Protein AF-A0A015LCV6-F1 (afdb_monomer)

Mean predicted aligned error: 9.58 Å

Secondary structure (DSSP, 8-state):
--SSGGG-----HHHHB-TTSSBBPPHHHHHHTT-S-SSSSPPHHHHHHHHHHBPTT-TT-BBPGGGPPPGGG--PPPPPP-TT---SSSPPEEEEEETTTTEEEEEEEEEEE-TTT-EEEEEEEEESSS-TT--EEEE-S--TTPEEGGGS-HHHHTT-SS--EEEEEEGGGEEEPP--TT----TT-SEEE-SS-HHHHHHHHHHHHHS--

Sequence (213 aa):
MKNIQKNFGTRFLAQLVTPYGSRLFSWKDLHFLKQVSNKGSVPAWFNYLFNLVVLSNSSSFFVSPQFRIPNSHTVASISFIDTSQNYLFNPQWTISFNRNTNSFLVGHVVITYPAPRNEALISHWIASSVDDLLSDFTACQGCASAISRSSTSKTLIKRCPSEKCFSYVPLSNLICYPTKPRTYIHADTCSVLLSVSLGYAKSLLLFHFFAPV

pLDDT: mean 76.24, std 13.78, range [31.92, 91.5]

Organism: Rhizophagus irregularis (strain DAOM 197198w) (NCBI:txid1432141)

Nearest PDB structures (foldseek):
  4kul-assembly1_A  TM=6.924E-01  e=1.741E+00  Saccharomyces cerevisiae S288C
  4kbx-assembly1_A-2  TM=4.510E-01  e=2.220E+00  Escherichia coli K-12
  6o38-assembly3_K  TM=2.920E-01  e=7.940E+00  Acinetobacter nosocomialis M2

Structure (mmCIF, N/CA/C/O backbone):
data_AF-A0A015LCV6-F1
#
_entry.id   AF-A0A015LCV6-F1
#
loop_
_atom_site.group_PDB
_atom_site.id
_atom_site.type_symbol
_atom_site.label_atom_id
_atom_site.label_alt_id
_atom_site.label_comp_id
_atom_site.label_asym_id
_atom_site.label_entity_id
_atom_site.label_seq_id
_atom_site.pdbx_PDB_ins_code
_atom_site.Cartn_x
_atom_site.Cartn_y
_atom_site.Cartn_z
_atom_site.occupancy
_atom_site.B_iso_or_equiv
_atom_site.auth_seq_id
_atom_site.auth_comp_id
_atom_site.auth_asym_id
_atom_site.auth_atom_id
_atom_site.pdbx_PDB_model_num
ATOM 1 N N . MET A 1 1 ? -18.970 4.599 36.806 1.00 35.44 1 MET A N 1
ATOM 2 C CA . MET A 1 1 ? -18.820 4.634 35.330 1.00 35.44 1 MET A CA 1
ATOM 3 C C . MET A 1 1 ? -19.857 5.564 34.677 1.00 35.44 1 MET A C 1
ATOM 5 O O . MET A 1 1 ? -20.741 5.079 33.989 1.00 35.44 1 MET A O 1
ATOM 9 N N . LYS A 1 2 ? -19.810 6.893 34.892 1.00 33.03 2 LYS A N 1
ATOM 10 C CA . LYS A 1 2 ? -20.853 7.809 34.361 1.00 33.03 2 LYS A CA 1
ATOM 11 C C . LYS A 1 2 ? -20.376 9.053 33.596 1.00 33.03 2 LYS A C 1
ATOM 13 O O . LYS A 1 2 ? -21.222 9.797 33.129 1.00 33.03 2 LYS A O 1
ATOM 18 N N . ASN A 1 3 ? -19.074 9.246 33.366 1.00 31.92 3 ASN A N 1
ATOM 19 C CA . ASN A 1 3 ? -18.579 10.462 32.690 1.00 31.92 3 ASN A CA 1
ATOM 20 C C . ASN A 1 3 ? -17.749 10.230 31.417 1.00 31.92 3 ASN A C 1
ATOM 22 O O . ASN A 1 3 ? -17.163 11.170 30.897 1.00 31.92 3 ASN A O 1
ATOM 26 N N . ILE A 1 4 ? -17.724 9.013 30.868 1.00 40.53 4 ILE A N 1
ATOM 27 C CA . ILE A 1 4 ? -16.935 8.727 29.656 1.00 40.53 4 ILE A CA 1
ATOM 28 C C . ILE A 1 4 ? -17.719 9.068 28.373 1.00 40.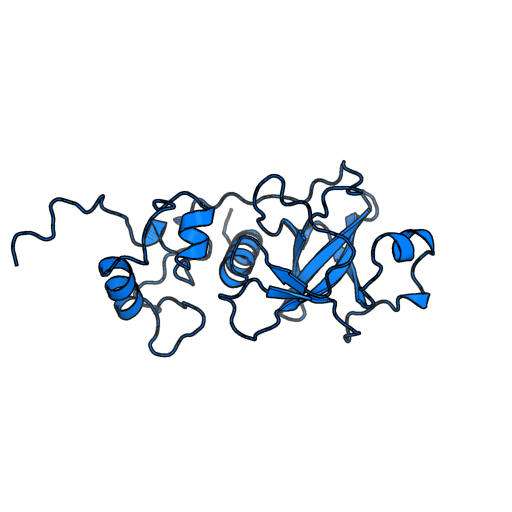53 4 ILE A C 1
ATOM 30 O O . ILE A 1 4 ? -17.111 9.317 27.348 1.00 40.53 4 ILE A O 1
ATOM 34 N N . GLN A 1 5 ? -19.052 9.180 28.407 1.00 38.09 5 GLN A N 1
ATOM 35 C CA . GLN A 1 5 ? -19.874 9.303 27.190 1.00 38.09 5 GLN A CA 1
ATOM 36 C C . GLN A 1 5 ? -19.960 10.701 26.553 1.00 38.09 5 GLN A C 1
ATOM 38 O O . GLN A 1 5 ? -20.350 10.795 25.396 1.00 38.09 5 GLN A O 1
ATOM 43 N N . LYS A 1 6 ? -19.601 11.794 27.240 1.00 35.53 6 LYS A N 1
ATOM 44 C CA . LYS A 1 6 ? -19.908 13.149 26.729 1.00 35.53 6 LYS A CA 1
ATOM 45 C C . LYS A 1 6 ? -18.968 13.691 25.640 1.00 35.53 6 LYS A C 1
ATOM 47 O O . LYS A 1 6 ? -19.314 14.693 25.032 1.00 35.53 6 LYS A O 1
ATOM 52 N N . ASN A 1 7 ? -17.845 13.026 25.343 1.00 40.78 7 ASN A N 1
ATOM 53 C CA . ASN A 1 7 ? -16.861 13.505 24.353 1.00 40.78 7 ASN A CA 1
ATOM 54 C C . ASN A 1 7 ? -16.559 12.525 23.206 1.00 40.78 7 ASN A C 1
ATOM 56 O O . ASN A 1 7 ? -15.705 12.813 22.367 1.00 40.78 7 ASN A O 1
ATOM 60 N N . PHE A 1 8 ? -17.232 11.374 23.135 1.00 45.16 8 PHE A N 1
ATOM 61 C CA . PHE A 1 8 ? -17.049 10.465 22.004 1.00 45.16 8 PHE A CA 1
ATOM 62 C C . PHE A 1 8 ? -18.008 10.859 20.891 1.00 45.16 8 PHE A C 1
ATOM 64 O O . PHE A 1 8 ? -19.173 10.475 20.908 1.00 45.16 8 PHE A O 1
ATOM 71 N N . GLY A 1 9 ? -17.509 11.579 19.883 1.00 52.00 9 GLY A N 1
ATOM 72 C CA . GLY A 1 9 ? -18.094 11.441 18.552 1.00 52.00 9 GLY A CA 1
ATOM 73 C C . GLY A 1 9 ? -18.072 9.949 18.224 1.00 52.00 9 GLY A C 1
ATOM 74 O O . GLY A 1 9 ? -16.992 9.364 18.143 1.00 52.00 9 GLY A O 1
ATOM 75 N N . THR A 1 10 ? -19.239 9.309 18.172 1.00 55.06 10 THR A N 1
ATOM 76 C CA . THR A 1 10 ? -19.368 7.862 17.982 1.00 55.06 10 THR A CA 1
ATOM 77 C C . THR A 1 10 ? -18.755 7.488 16.644 1.00 55.06 10 THR A C 1
ATOM 79 O O . THR A 1 10 ? -19.341 7.747 15.595 1.00 55.06 10 THR A O 1
ATOM 82 N N . ARG A 1 11 ? -17.551 6.914 16.675 1.00 61.22 11 ARG A N 1
ATOM 83 C CA . ARG A 1 11 ? -16.926 6.323 15.495 1.00 61.22 11 ARG A CA 1
ATOM 84 C C . ARG A 1 11 ? -17.280 4.854 15.453 1.00 61.22 11 ARG A C 1
ATOM 86 O O . ARG A 1 11 ? -17.012 4.129 16.409 1.00 61.22 11 ARG A O 1
ATOM 93 N N . PHE A 1 12 ? -17.866 4.422 14.347 1.00 75.25 12 PHE A N 1
ATOM 94 C CA . PHE A 1 12 ? -18.072 3.002 14.104 1.00 75.25 12 PHE A CA 1
ATOM 95 C C . PHE A 1 12 ? -16.721 2.352 13.815 1.00 75.25 12 PHE A C 1
ATOM 97 O O . PHE A 1 12 ? -15.870 2.965 13.172 1.00 75.25 12 PHE A O 1
ATOM 104 N N . LEU A 1 13 ? -16.523 1.101 14.243 1.00 81.81 13 LEU A N 1
ATOM 105 C CA . LEU A 1 13 ? -15.289 0.363 13.948 1.00 81.81 13 LEU A CA 1
ATOM 106 C C . LEU A 1 13 ? -14.988 0.343 12.438 1.00 81.81 13 LEU A C 1
ATOM 108 O O . LEU A 1 13 ? -13.833 0.468 12.050 1.00 81.81 13 LEU A O 1
ATOM 112 N N . ALA A 1 14 ? -16.030 0.319 11.598 1.00 80.81 14 ALA A N 1
ATOM 113 C CA . ALA A 1 14 ? -15.950 0.448 10.138 1.00 80.81 14 ALA A CA 1
ATOM 114 C C . ALA A 1 14 ? -15.170 1.676 9.652 1.00 80.81 14 ALA A C 1
ATOM 116 O O . ALA A 1 14 ? -14.537 1.630 8.606 1.00 80.81 14 ALA A O 1
ATOM 117 N N . GLN A 1 15 ? -15.177 2.766 10.418 1.00 81.50 15 GLN A N 1
ATOM 118 C CA . GLN A 1 15 ? -14.453 3.992 10.085 1.00 81.50 15 GLN A CA 1
ATOM 119 C C . GLN A 1 15 ? -12.983 3.939 10.514 1.00 81.50 15 GLN A C 1
ATOM 121 O O . GLN A 1 15 ? -12.192 4.761 10.067 1.00 81.50 15 GLN A O 1
ATOM 126 N N . LEU A 1 16 ? -12.623 3.005 11.397 1.00 86.81 16 LEU A N 1
ATOM 127 C CA . LEU A 1 16 ? -11.290 2.873 11.987 1.00 86.81 16 LEU A CA 1
ATOM 128 C C . LEU A 1 16 ? -10.500 1.688 11.419 1.00 86.81 16 LEU A C 1
ATOM 130 O O . LEU A 1 16 ? -9.339 1.504 11.784 1.00 86.81 16 LEU A O 1
ATOM 134 N N . VAL A 1 17 ? -11.099 0.902 10.527 1.00 87.31 17 VAL A N 1
ATOM 135 C CA . VAL A 1 17 ? -10.435 -0.199 9.827 1.00 87.31 17 VAL A CA 1
ATOM 136 C C . VAL A 1 17 ? -10.081 0.184 8.397 1.00 87.31 17 VAL A C 1
ATOM 138 O O . VAL A 1 17 ? -10.747 0.985 7.746 1.00 87.31 17 VAL A O 1
ATOM 141 N N . THR A 1 18 ? -9.012 -0.429 7.907 1.00 87.38 18 THR A N 1
ATOM 142 C CA . THR A 1 18 ? -8.527 -0.283 6.537 1.00 87.38 18 THR A CA 1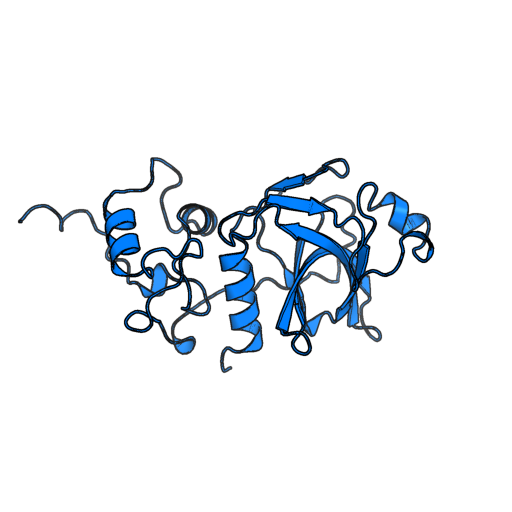
ATOM 143 C C . THR A 1 18 ? -9.562 -0.755 5.497 1.00 87.38 18 THR A C 1
ATOM 145 O O . THR A 1 18 ? -10.448 -1.536 5.842 1.00 87.38 18 THR A O 1
ATOM 148 N N . PRO A 1 19 ? -9.435 -0.347 4.217 1.00 84.62 19 PRO A N 1
ATOM 149 C CA . PRO A 1 19 ? -10.383 -0.654 3.137 1.00 84.62 19 PRO A CA 1
ATOM 150 C C . PRO A 1 19 ? -10.856 -2.113 3.047 1.00 84.62 19 PRO A C 1
ATOM 152 O O . PRO A 1 19 ? -12.049 -2.386 2.951 1.00 84.62 19 PRO A O 1
ATOM 155 N N . TYR A 1 20 ? -9.922 -3.059 3.145 1.00 84.00 20 TYR A N 1
ATOM 156 C CA . TYR A 1 20 ? -10.185 -4.500 3.101 1.00 84.00 20 TYR A CA 1
ATOM 157 C C . TYR A 1 20 ? -10.702 -5.088 4.434 1.00 84.00 20 TYR A C 1
ATOM 159 O O . TYR A 1 20 ? -10.788 -6.305 4.600 1.00 84.00 20 TYR A O 1
ATOM 167 N N . GLY A 1 21 ? -10.944 -4.250 5.447 1.00 83.62 21 GLY A N 1
ATOM 168 C CA . GLY A 1 21 ? -11.505 -4.641 6.745 1.00 83.62 21 GLY A CA 1
ATOM 169 C C . GLY A 1 21 ? -10.629 -5.566 7.601 1.00 83.62 21 GLY A C 1
ATOM 170 O O . GLY A 1 21 ? -11.059 -6.005 8.665 1.00 83.62 21 GLY A O 1
ATOM 171 N N . SER A 1 22 ? -9.408 -5.889 7.160 1.00 84.50 22 SER A N 1
ATOM 172 C CA . SER A 1 22 ? -8.521 -6.862 7.817 1.00 84.50 22 SER A CA 1
ATOM 173 C C . SER A 1 22 ? -7.628 -6.258 8.897 1.00 84.50 22 SER A C 1
ATOM 175 O O . SER A 1 22 ? -7.087 -6.989 9.726 1.00 84.50 22 SER A O 1
ATOM 177 N N . ARG A 1 23 ? -7.440 -4.938 8.881 1.00 88.19 23 ARG A N 1
ATOM 178 C CA . ARG A 1 23 ? -6.524 -4.226 9.779 1.00 88.19 23 ARG A CA 1
ATOM 179 C C . ARG A 1 23 ? -7.164 -2.980 10.347 1.00 88.19 23 ARG A C 1
ATOM 181 O O . ARG A 1 23 ? -7.903 -2.306 9.631 1.00 88.19 23 ARG A O 1
ATOM 188 N N . LEU A 1 24 ? -6.828 -2.659 11.590 1.00 89.56 24 LEU A N 1
ATOM 189 C CA . LEU A 1 24 ? -7.110 -1.358 12.181 1.00 89.56 24 LEU A CA 1
ATOM 190 C C . LEU A 1 24 ? -6.134 -0.334 11.589 1.00 89.56 24 LEU A C 1
ATOM 192 O O . LEU A 1 24 ? -4.967 -0.654 11.361 1.00 89.56 24 LEU A O 1
ATOM 196 N N . PHE A 1 25 ? -6.585 0.891 11.334 1.00 88.50 25 PHE A N 1
ATOM 197 C CA . PHE A 1 25 ? -5.672 1.963 10.952 1.00 88.50 25 PHE A CA 1
ATOM 198 C C . PHE A 1 25 ? -4.649 2.215 12.055 1.00 88.50 25 PHE A C 1
ATOM 200 O O . PHE A 1 25 ? -4.997 2.265 13.236 1.00 88.50 25 PHE A O 1
ATOM 207 N N . SER A 1 26 ? -3.394 2.453 11.671 1.00 88.44 26 SER A N 1
ATOM 208 C CA . SER A 1 26 ? -2.448 3.050 12.605 1.00 88.44 26 SER A CA 1
ATOM 209 C C . SER A 1 26 ? -2.888 4.479 12.937 1.00 88.44 26 SER A C 1
ATOM 211 O O . SER A 1 26 ? -3.568 5.146 12.149 1.00 88.44 26 SER A O 1
ATOM 213 N N . TRP A 1 27 ? -2.461 5.000 14.087 1.00 87.69 27 TRP A N 1
ATOM 214 C CA . TRP A 1 27 ? -2.748 6.393 14.438 1.00 87.69 27 TRP A CA 1
ATOM 215 C C . TRP A 1 27 ? -2.191 7.378 13.391 1.00 87.69 27 TRP A C 1
ATOM 217 O O . TRP A 1 27 ? -2.825 8.381 13.063 1.00 87.69 27 TRP A O 1
ATOM 227 N N . LYS A 1 28 ? -1.041 7.040 12.789 1.00 85.50 28 LYS A N 1
ATOM 228 C CA . LYS A 1 28 ? -0.436 7.781 11.675 1.00 85.50 28 LYS A CA 1
ATOM 229 C C . LYS A 1 28 ? -1.347 7.816 10.442 1.00 85.50 28 LYS A C 1
ATOM 231 O O . LYS A 1 28 ? -1.511 8.880 9.847 1.00 85.50 28 LYS A O 1
ATOM 236 N N . ASP A 1 29 ? -1.966 6.692 10.086 1.00 87.94 29 ASP A N 1
ATOM 237 C CA . ASP A 1 29 ? -2.887 6.622 8.945 1.00 87.94 29 ASP A CA 1
ATOM 238 C C . ASP A 1 29 ? -4.154 7.444 9.201 1.00 87.94 29 ASP A C 1
ATOM 240 O O . ASP A 1 29 ? -4.600 8.185 8.327 1.00 87.94 29 ASP A O 1
ATOM 244 N N . LEU A 1 30 ? -4.693 7.405 10.423 1.00 87.19 30 LEU A N 1
ATOM 245 C CA . LEU A 1 30 ? -5.850 8.222 10.801 1.00 87.19 30 LEU A CA 1
ATOM 246 C C . LEU A 1 30 ? -5.567 9.727 10.673 1.00 87.19 30 LEU A C 1
ATOM 248 O O . LEU A 1 30 ? -6.444 10.484 10.243 1.00 87.19 30 LEU A O 1
ATOM 252 N N . HIS A 1 31 ? -4.355 10.172 11.025 1.00 85.69 31 HIS A N 1
ATOM 253 C CA . HIS A 1 31 ? -3.919 11.553 10.800 1.00 85.69 31 HIS A CA 1
ATOM 254 C C . HIS A 1 31 ? -3.815 11.883 9.312 1.00 85.69 31 HIS A C 1
ATOM 256 O O . HIS A 1 31 ? -4.282 12.937 8.877 1.00 85.69 31 HIS A O 1
ATOM 262 N N . PHE A 1 32 ? -3.214 10.990 8.520 1.00 83.94 32 PHE A N 1
ATOM 263 C CA . PHE A 1 32 ? -3.093 11.174 7.075 1.00 83.94 32 PHE A CA 1
ATOM 264 C C . PHE A 1 32 ? -4.463 11.342 6.411 1.00 83.94 32 PHE A C 1
ATOM 266 O O . PHE A 1 32 ? -4.665 12.268 5.625 1.00 83.94 32 PHE A O 1
ATOM 273 N N . LEU A 1 33 ? -5.422 10.500 6.798 1.00 83.12 33 LEU A N 1
ATOM 274 C CA . LEU A 1 33 ? -6.799 10.530 6.312 1.00 83.12 33 LEU A CA 1
ATOM 275 C C . LEU A 1 33 ? -7.615 11.707 6.870 1.00 83.12 33 LEU A C 1
ATOM 277 O O . LEU A 1 33 ? -8.792 11.835 6.544 1.00 83.12 33 LEU A O 1
ATOM 281 N N . LYS A 1 34 ? -7.017 12.557 7.721 1.00 85.06 34 LYS A N 1
ATOM 282 C CA . LYS A 1 34 ? -7.682 13.660 8.435 1.00 85.06 34 LYS A CA 1
ATOM 283 C C . LYS A 1 34 ? -8.918 13.205 9.211 1.00 85.06 34 LYS A C 1
ATOM 285 O O . LYS A 1 34 ? -9.834 13.987 9.455 1.00 85.06 34 LYS A O 1
ATOM 290 N N . GLN A 1 35 ? -8.944 11.937 9.613 1.00 81.50 35 GLN A N 1
ATOM 291 C CA . GLN A 1 35 ? -10.033 11.409 10.410 1.00 81.50 35 GLN A CA 1
ATOM 292 C C . GLN A 1 35 ? -9.880 11.838 11.861 1.00 81.50 35 GLN A C 1
ATOM 294 O O . GLN A 1 35 ? -10.886 12.023 12.530 1.00 81.50 35 GLN A O 1
ATOM 299 N N . VAL A 1 36 ? -8.661 11.983 12.383 1.00 84.12 36 VAL A N 1
ATOM 300 C CA . VAL A 1 36 ? -8.394 12.431 13.763 1.00 84.12 36 VAL A CA 1
ATOM 301 C C . VAL A 1 36 ? -7.658 13.772 13.773 1.00 84.12 36 VAL A C 1
ATOM 303 O O . VAL A 1 36 ? -7.060 14.173 12.776 1.00 84.12 36 VAL A O 1
ATOM 306 N N . SER A 1 37 ? -7.709 14.479 14.908 1.00 81.25 37 SER A N 1
ATOM 307 C CA . SER A 1 37 ? -6.960 15.728 15.118 1.00 81.25 37 SER A CA 1
ATOM 308 C C . SER A 1 37 ? -5.470 15.506 14.885 1.00 81.25 37 SER A C 1
ATOM 310 O O . SER A 1 37 ? -4.947 14.516 15.366 1.00 81.25 37 SER A O 1
ATOM 312 N N . ASN A 1 38 ? -4.774 16.451 14.247 1.00 74.00 38 ASN A N 1
ATOM 313 C CA . ASN A 1 38 ? -3.314 16.423 14.054 1.00 74.00 38 ASN A CA 1
ATOM 314 C C . ASN A 1 38 ? -2.502 16.771 15.314 1.00 74.00 38 ASN A C 1
ATOM 316 O O . ASN A 1 38 ? -1.281 16.889 15.241 1.00 74.00 38 ASN A O 1
ATOM 320 N N . LYS A 1 39 ? -3.164 16.990 16.454 1.00 78.50 39 LYS A N 1
ATOM 321 C CA . LYS A 1 39 ? -2.538 17.411 17.710 1.00 78.50 39 LYS A CA 1
ATOM 322 C C . LYS A 1 39 ? -2.733 16.361 18.796 1.00 78.50 39 LYS A C 1
ATOM 324 O O . LYS A 1 39 ? -3.833 15.828 18.938 1.00 78.50 39 LYS A O 1
ATOM 329 N N . GLY A 1 40 ? -1.704 16.196 19.623 1.00 80.38 40 GLY A N 1
ATOM 330 C CA . GLY A 1 40 ? -1.734 15.353 20.816 1.00 80.38 40 GLY A CA 1
ATOM 331 C C . GLY A 1 40 ? -1.190 13.945 20.587 1.00 80.38 40 GLY A C 1
ATOM 332 O O . GLY A 1 40 ? -0.911 13.536 19.462 1.00 80.38 40 GLY A O 1
ATOM 333 N N . SER A 1 41 ? -1.009 13.226 21.691 1.00 84.56 41 SER A N 1
ATOM 334 C CA . SER A 1 41 ? -0.628 11.817 21.696 1.00 84.56 41 SER A CA 1
ATOM 335 C C . SER A 1 41 ? -1.807 10.915 21.321 1.00 84.56 41 SER A C 1
ATOM 337 O O . SER A 1 41 ? -2.961 11.347 21.265 1.00 84.56 41 SER A O 1
ATOM 339 N N . VAL A 1 42 ? -1.509 9.635 21.085 1.00 87.75 42 VAL A N 1
ATOM 340 C CA . VAL A 1 42 ? -2.531 8.604 20.890 1.00 87.75 42 VAL A CA 1
ATOM 341 C C . VAL A 1 42 ? -3.441 8.564 22.129 1.00 87.75 42 VAL A C 1
ATOM 343 O O . VAL A 1 42 ? -2.948 8.342 23.239 1.00 87.75 42 VAL A O 1
ATOM 346 N N . PRO A 1 43 ? -4.757 8.787 21.988 1.00 88.62 43 PRO A N 1
ATOM 347 C CA . PRO A 1 43 ? -5.661 8.859 23.122 1.00 88.62 43 PRO A CA 1
ATOM 348 C C . PRO A 1 43 ? -5.903 7.473 23.729 1.00 88.62 43 PRO A C 1
ATOM 350 O O . PRO A 1 43 ? -5.954 6.463 23.028 1.00 88.62 43 PRO A O 1
ATOM 353 N N . ALA A 1 44 ? -6.142 7.430 25.042 1.00 88.50 44 ALA A N 1
ATOM 354 C CA . ALA A 1 44 ? -6.308 6.182 25.793 1.00 88.50 44 ALA A CA 1
ATOM 355 C C . ALA A 1 44 ? -7.413 5.263 25.239 1.00 88.50 44 ALA A C 1
ATOM 357 O O . ALA A 1 44 ? -7.267 4.044 25.251 1.00 88.50 44 ALA A O 1
ATOM 358 N N . TRP A 1 45 ? -8.498 5.834 24.707 1.00 88.25 45 TRP A N 1
ATOM 359 C CA . TRP A 1 45 ? -9.581 5.051 24.110 1.00 88.25 45 TRP A CA 1
ATOM 360 C C . TRP A 1 45 ? -9.146 4.288 22.858 1.00 88.25 45 TRP A C 1
ATOM 362 O O . TRP A 1 45 ? -9.653 3.198 22.610 1.00 88.25 45 TRP A O 1
ATOM 372 N N . PHE A 1 46 ? -8.211 4.840 22.078 1.00 88.38 46 PHE A N 1
ATOM 373 C CA . PHE A 1 46 ? -7.704 4.174 20.885 1.00 88.38 46 PHE A CA 1
ATOM 374 C C . PHE A 1 46 ? -6.839 2.985 21.290 1.00 88.38 46 PHE A C 1
ATOM 376 O O . PHE A 1 46 ? -7.002 1.909 20.734 1.00 88.38 46 PHE A O 1
ATOM 383 N N . ASN A 1 47 ? -6.006 3.142 22.323 1.00 88.25 47 ASN A N 1
ATOM 384 C CA . ASN A 1 47 ? -5.224 2.036 22.880 1.00 88.25 47 ASN A CA 1
ATOM 385 C C . ASN A 1 47 ? -6.126 0.938 23.462 1.00 88.25 47 ASN A C 1
ATOM 387 O O . ASN A 1 47 ? -5.867 -0.246 23.265 1.00 88.25 47 ASN A O 1
ATOM 391 N N . TYR A 1 48 ? -7.214 1.318 24.138 1.00 88.50 48 TYR A N 1
ATOM 392 C CA . TYR A 1 48 ? -8.212 0.361 24.616 1.00 88.50 48 TYR A CA 1
ATOM 393 C C . TYR A 1 48 ? -8.863 -0.409 23.458 1.00 88.50 48 TYR A C 1
ATOM 395 O O . TYR A 1 48 ? -8.906 -1.636 23.486 1.00 88.50 48 TYR A O 1
ATOM 403 N N . LEU A 1 49 ? -9.321 0.300 22.420 1.00 87.94 49 LEU A N 1
ATOM 404 C CA . LEU A 1 49 ? -9.907 -0.314 21.228 1.00 87.94 49 LEU A CA 1
ATOM 405 C C . LEU A 1 49 ? -8.905 -1.227 20.513 1.00 87.94 49 LEU A C 1
ATOM 407 O O . LEU A 1 49 ? -9.260 -2.334 20.124 1.00 87.94 49 LEU A O 1
ATOM 411 N N . PHE A 1 50 ? -7.663 -0.771 20.361 1.00 87.88 50 PHE A N 1
ATOM 412 C CA . PHE A 1 50 ? -6.571 -1.532 19.770 1.00 87.88 50 PHE A CA 1
ATOM 413 C C . PHE A 1 50 ? -6.393 -2.868 20.494 1.00 87.88 50 PHE A C 1
ATOM 415 O O . PHE A 1 50 ? -6.489 -3.911 19.860 1.00 87.88 50 PHE A O 1
ATOM 422 N N . ASN A 1 51 ? -6.260 -2.848 21.822 1.00 88.38 51 ASN A N 1
ATOM 423 C CA . ASN A 1 51 ? -6.097 -4.063 22.625 1.00 88.38 51 ASN A CA 1
ATOM 424 C C . ASN A 1 51 ? -7.320 -4.995 22.591 1.00 88.38 51 ASN A C 1
ATOM 426 O O . ASN A 1 51 ? -7.183 -6.189 22.836 1.00 88.38 51 ASN A O 1
ATOM 430 N N . LEU A 1 52 ? -8.511 -4.454 22.325 1.00 87.69 52 LEU A N 1
ATOM 431 C CA . LEU A 1 52 ? -9.752 -5.224 22.246 1.00 87.69 52 LEU A CA 1
ATOM 432 C C . LEU A 1 52 ? -9.946 -5.885 20.875 1.00 87.69 52 LEU A C 1
ATOM 434 O O . LEU A 1 52 ? -10.446 -7.003 20.798 1.00 87.69 52 LEU A O 1
ATOM 438 N N . VAL A 1 53 ? -9.594 -5.180 19.799 1.00 88.06 53 VAL A N 1
ATOM 439 C CA . VAL A 1 53 ? -9.933 -5.560 18.420 1.00 88.06 53 VAL A CA 1
ATOM 440 C C . VAL A 1 53 ? -8.776 -6.244 17.698 1.00 88.06 53 VAL A C 1
ATOM 442 O O . VAL A 1 53 ? -9.009 -7.115 16.856 1.00 88.06 53 VAL A O 1
ATOM 445 N N . VAL A 1 54 ? -7.538 -5.846 17.987 1.00 87.44 54 VAL A N 1
ATOM 446 C CA . VAL A 1 54 ? -6.340 -6.388 17.341 1.00 87.44 54 VAL A CA 1
ATOM 447 C C . VAL A 1 54 ? -5.923 -7.681 18.032 1.00 87.44 54 VAL A C 1
ATOM 449 O O . VAL A 1 54 ? -5.953 -7.789 19.256 1.00 87.44 54 VAL A O 1
ATOM 452 N N . LEU A 1 55 ? -5.530 -8.677 17.235 1.00 76.56 55 LEU A N 1
ATOM 453 C CA . LEU A 1 55 ? -5.005 -9.941 17.748 1.00 76.56 55 LEU A CA 1
ATOM 454 C C . LEU A 1 55 ? -3.804 -9.682 18.670 1.00 76.56 55 LEU A C 1
ATOM 456 O O . LEU A 1 55 ? -2.870 -8.967 18.297 1.00 76.56 55 LEU A O 1
ATOM 460 N N . SER A 1 56 ? -3.807 -10.288 19.859 1.00 66.06 56 SER A N 1
ATOM 461 C CA . SER A 1 56 ? -2.686 -10.196 20.798 1.00 66.06 56 SER A CA 1
ATOM 462 C C . SER A 1 56 ? -1.382 -10.608 20.104 1.00 66.06 56 SER A C 1
ATOM 464 O O . SER A 1 56 ? -1.345 -11.612 19.396 1.00 66.06 56 SER A O 1
ATOM 466 N N . ASN A 1 57 ? -0.318 -9.820 20.291 1.00 63.28 57 ASN A N 1
ATOM 467 C CA . ASN A 1 57 ? 0.992 -9.970 19.635 1.00 63.28 57 ASN A CA 1
ATOM 468 C C . ASN A 1 57 ? 1.029 -9.686 18.119 1.00 63.28 57 ASN A C 1
ATOM 470 O O . ASN A 1 57 ? 2.048 -9.938 17.477 1.00 63.28 57 ASN A O 1
ATOM 474 N N . SER A 1 58 ? -0.031 -9.127 17.525 1.00 66.12 58 SER A N 1
ATOM 475 C CA . SER A 1 58 ? 0.027 -8.668 16.136 1.00 66.12 58 SER A CA 1
ATOM 476 C C . SER A 1 58 ? 0.724 -7.311 16.041 1.00 66.12 58 SER A C 1
ATOM 478 O O . SER A 1 58 ? 0.109 -6.271 16.274 1.00 66.12 58 SER A O 1
ATOM 480 N N . SER A 1 59 ? 1.989 -7.304 15.612 1.00 66.06 59 SER A N 1
ATOM 481 C CA . SER A 1 59 ? 2.655 -6.072 15.156 1.00 66.06 59 SER A CA 1
ATOM 482 C C . SER A 1 59 ? 1.935 -5.452 13.955 1.00 66.06 59 SER A C 1
ATOM 484 O O . SER A 1 59 ? 1.955 -4.256 13.755 1.00 66.06 59 SER A O 1
ATOM 486 N N . SER A 1 60 ? 1.191 -6.246 13.190 1.00 72.25 60 SER A N 1
ATOM 487 C CA . SER A 1 60 ? 0.579 -5.843 11.923 1.00 72.25 60 SER A CA 1
ATOM 488 C C . SER A 1 60 ? -0.833 -5.239 12.022 1.00 72.25 60 SER A C 1
ATOM 490 O O . SER A 1 60 ? -1.467 -5.022 10.984 1.00 72.25 60 SER A O 1
ATOM 492 N N . PHE A 1 61 ? -1.341 -4.968 13.231 1.00 85.69 61 PHE A N 1
ATOM 493 C CA . PHE A 1 61 ? -2.672 -4.376 13.465 1.00 85.69 61 PHE A CA 1
ATOM 494 C C . PHE A 1 61 ? -3.828 -5.214 12.879 1.00 85.69 61 PHE A C 1
ATOM 496 O O . PHE A 1 61 ? -4.888 -4.681 12.537 1.00 85.69 61 PHE A O 1
ATOM 503 N N . PHE A 1 62 ? -3.643 -6.532 12.744 1.00 86.81 62 PHE A N 1
ATOM 504 C CA . PHE A 1 62 ? -4.687 -7.409 12.217 1.00 86.81 62 PHE A CA 1
ATOM 505 C C . PHE A 1 62 ? -5.871 -7.491 13.175 1.00 86.81 62 PHE A C 1
ATOM 507 O O . PHE A 1 62 ? -5.725 -7.815 14.354 1.00 86.81 62 PHE A O 1
ATOM 514 N N . VAL A 1 63 ? -7.051 -7.218 12.630 1.00 87.50 63 VAL A N 1
ATOM 515 C CA . VAL A 1 63 ? -8.318 -7.287 13.348 1.00 87.50 63 VAL A CA 1
ATOM 516 C C . VAL A 1 63 ? -8.673 -8.752 13.579 1.00 87.50 63 VAL A C 1
ATOM 518 O O . VAL A 1 63 ? -8.591 -9.569 12.660 1.00 87.50 63 VAL A O 1
ATOM 521 N N . SER A 1 64 ? -9.070 -9.087 14.807 1.00 86.50 64 SER A N 1
ATOM 522 C CA . SER A 1 64 ? -9.553 -10.426 15.140 1.00 86.50 64 SER A CA 1
ATOM 523 C C . SER A 1 64 ? -10.752 -10.803 14.255 1.00 86.50 64 SER A C 1
ATOM 525 O O . SER A 1 64 ? -11.589 -9.935 13.984 1.00 86.50 64 SER A O 1
ATOM 527 N N . PRO A 1 65 ? -10.895 -12.074 13.824 1.00 86.19 65 PRO A N 1
ATOM 528 C CA . PRO A 1 65 ? -11.981 -12.502 12.939 1.00 86.19 65 PRO A CA 1
ATOM 529 C C . PRO A 1 65 ? -13.382 -12.059 13.383 1.00 86.19 65 PRO A C 1
ATOM 531 O O . PRO A 1 65 ? -14.190 -11.681 12.541 1.00 86.19 65 PRO A O 1
ATOM 534 N N . GLN A 1 66 ? -13.649 -12.023 14.693 1.00 86.12 66 GLN A N 1
ATOM 535 C CA . GLN A 1 66 ? -14.934 -11.597 15.268 1.00 86.12 66 GLN A CA 1
ATOM 536 C C . GLN A 1 66 ? -15.284 -10.114 15.043 1.00 86.12 66 GLN A C 1
ATOM 538 O O . GLN A 1 66 ? -16.440 -9.725 15.173 1.00 86.12 66 GLN A O 1
ATOM 543 N N . PHE A 1 67 ? -14.292 -9.284 14.722 1.00 86.06 67 PHE A N 1
ATOM 544 C CA . PHE A 1 67 ? -14.442 -7.851 14.472 1.00 86.06 67 PHE A CA 1
ATOM 545 C C . PHE A 1 67 ? -14.166 -7.487 13.009 1.00 86.06 67 PHE A C 1
ATOM 547 O O . PHE A 1 67 ? -14.110 -6.304 12.665 1.00 86.06 67 PHE A O 1
ATOM 554 N N . ARG A 1 68 ? -13.954 -8.488 12.144 1.00 82.94 68 ARG A N 1
ATOM 555 C CA . ARG A 1 68 ? -13.646 -8.270 10.734 1.00 82.94 68 ARG A CA 1
ATOM 556 C C . ARG A 1 68 ? -14.866 -7.703 10.021 1.00 82.94 68 ARG A C 1
ATOM 558 O O . ARG A 1 68 ? -15.969 -8.231 10.130 1.00 82.94 68 ARG A O 1
ATOM 565 N N . ILE A 1 69 ? -14.646 -6.637 9.264 1.00 80.38 69 ILE A N 1
ATOM 566 C CA . ILE A 1 69 ? -15.718 -5.926 8.570 1.00 80.38 69 ILE A CA 1
ATOM 567 C C . ILE A 1 69 ? -15.749 -6.387 7.112 1.00 80.38 69 ILE A C 1
ATOM 569 O O . ILE A 1 69 ? -14.694 -6.403 6.474 1.00 80.38 69 ILE A O 1
ATOM 573 N N . PRO A 1 70 ? -16.915 -6.800 6.580 1.00 77.50 70 PRO A N 1
ATOM 574 C CA . PRO A 1 70 ? -17.039 -7.175 5.178 1.00 77.50 70 PRO A CA 1
ATOM 575 C C . PRO A 1 70 ? -16.661 -6.025 4.240 1.00 77.50 70 PRO A C 1
ATOM 577 O O . PRO A 1 70 ? -16.986 -4.866 4.501 1.00 77.50 70 PRO A O 1
ATOM 580 N N . ASN A 1 71 ? -16.039 -6.363 3.108 1.00 68.88 71 ASN A N 1
ATOM 581 C CA . ASN A 1 71 ? -15.559 -5.392 2.117 1.00 68.88 71 ASN A CA 1
ATOM 582 C C . ASN A 1 71 ? -16.675 -4.486 1.560 1.00 68.88 71 ASN A C 1
ATOM 584 O O . ASN A 1 71 ? -16.392 -3.380 1.116 1.00 68.88 71 ASN A O 1
ATOM 588 N N . SER A 1 72 ? -17.939 -4.918 1.618 1.00 65.94 72 SER A N 1
ATOM 589 C CA . SER A 1 72 ? -19.113 -4.167 1.146 1.00 65.94 72 SER A CA 1
ATOM 590 C C . SER A 1 72 ? -19.388 -2.867 1.908 1.00 65.94 72 SER A C 1
ATOM 592 O O . SER A 1 72 ? -20.173 -2.046 1.444 1.00 65.94 72 SER A O 1
ATOM 594 N N . HIS A 1 73 ? -18.787 -2.671 3.084 1.00 63.97 73 HIS A N 1
ATOM 595 C CA . HIS A 1 73 ? -19.080 -1.524 3.946 1.00 63.97 73 HIS A CA 1
ATOM 596 C C . HIS A 1 73 ? -18.002 -0.437 3.928 1.00 63.97 73 HIS A C 1
ATOM 598 O O . HIS A 1 73 ? -18.169 0.584 4.601 1.00 63.97 73 HIS A O 1
ATOM 604 N N . THR A 1 74 ? -16.914 -0.617 3.173 1.00 59.81 74 THR A N 1
ATOM 605 C CA . THR A 1 74 ? -15.790 0.322 3.202 1.00 59.81 74 THR A CA 1
ATOM 606 C C . THR A 1 74 ? -15.762 1.228 1.975 1.00 59.81 74 THR A C 1
ATOM 608 O O . THR A 1 74 ? -15.549 0.784 0.853 1.00 59.81 74 THR A O 1
ATOM 611 N N . VAL A 1 75 ? -15.925 2.535 2.196 1.00 56.91 75 VAL A N 1
ATOM 612 C CA . VAL A 1 75 ? -15.873 3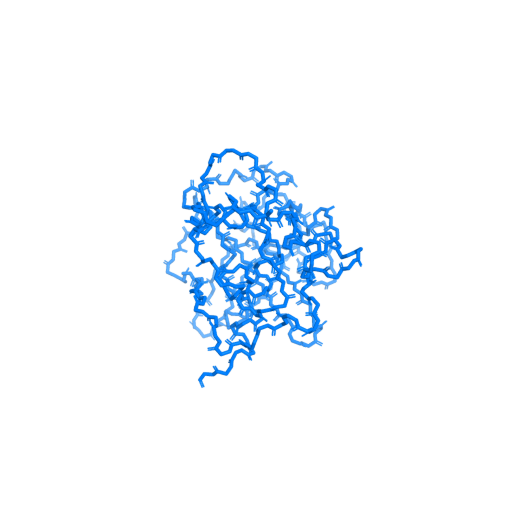.563 1.143 1.00 56.91 75 VAL A CA 1
ATOM 613 C C . VAL A 1 75 ? -14.441 4.090 1.025 1.00 56.91 75 VAL A C 1
ATOM 615 O O . VAL A 1 75 ? -14.112 5.171 1.515 1.00 56.91 75 VAL A O 1
ATOM 618 N N . ALA A 1 76 ? -13.547 3.292 0.446 1.00 61.88 76 ALA A N 1
ATOM 619 C CA . ALA A 1 76 ? -12.166 3.706 0.223 1.00 61.88 76 ALA A CA 1
ATOM 620 C C . ALA A 1 76 ? -11.993 4.317 -1.171 1.00 61.88 76 ALA A C 1
ATOM 622 O O . ALA A 1 76 ? -12.285 3.674 -2.176 1.00 61.88 76 ALA A O 1
ATOM 623 N N . SER A 1 77 ? -11.481 5.548 -1.235 1.00 64.50 77 SER A N 1
ATOM 624 C CA . SER A 1 77 ? -11.082 6.152 -2.509 1.00 64.50 77 SER A CA 1
ATOM 625 C C . SER A 1 77 ? -9.747 5.564 -2.969 1.00 64.50 77 SER A C 1
ATOM 627 O O . SER A 1 77 ? -8.777 5.551 -2.206 1.00 64.50 77 SER A O 1
ATOM 629 N N . ILE A 1 78 ? -9.702 5.073 -4.208 1.00 69.75 78 ILE A N 1
ATOM 630 C CA . ILE A 1 78 ? -8.493 4.545 -4.849 1.00 69.75 78 ILE A CA 1
ATOM 631 C C . ILE A 1 78 ? -7.904 5.641 -5.740 1.00 69.75 78 ILE A C 1
ATOM 633 O O . ILE A 1 78 ? -8.595 6.192 -6.595 1.00 69.75 78 ILE A O 1
ATOM 637 N N . SER A 1 79 ? -6.612 5.924 -5.570 1.00 71.25 79 SER A N 1
ATOM 638 C CA . SER A 1 79 ? -5.865 6.809 -6.467 1.00 71.25 79 SER A CA 1
ATOM 639 C C . SER A 1 79 ? -5.135 5.990 -7.533 1.00 71.25 79 SER A C 1
ATOM 641 O O . SER A 1 79 ? -4.283 5.155 -7.214 1.00 71.25 79 SER A O 1
ATOM 643 N N . PHE A 1 80 ? -5.435 6.254 -8.803 1.00 71.69 80 PHE A N 1
ATOM 644 C CA . PHE A 1 80 ? -4.773 5.620 -9.946 1.00 71.69 80 PHE A CA 1
ATOM 645 C C . PHE A 1 80 ? -3.526 6.387 -10.377 1.00 71.69 80 PHE A C 1
ATOM 647 O O . PHE A 1 80 ? -3.419 7.592 -10.146 1.00 71.69 80 PHE A O 1
ATOM 654 N N . ILE A 1 81 ? -2.575 5.669 -10.984 1.00 70.19 81 ILE A N 1
ATOM 655 C CA . ILE A 1 81 ? -1.382 6.274 -11.589 1.00 70.19 81 ILE A CA 1
ATOM 656 C C . ILE A 1 81 ? -1.840 7.209 -12.696 1.00 70.19 81 ILE A C 1
ATOM 658 O O . ILE A 1 81 ? -2.605 6.807 -13.572 1.00 70.19 81 ILE A O 1
ATOM 662 N N . ASP A 1 82 ? -1.348 8.441 -12.669 1.00 68.81 82 ASP A N 1
ATOM 663 C CA . ASP A 1 82 ? -1.619 9.371 -13.750 1.00 68.81 82 ASP A CA 1
ATOM 664 C C . ASP A 1 82 ? -0.603 9.094 -14.867 1.00 68.81 82 ASP A C 1
ATOM 666 O O . ASP A 1 82 ? 0.609 9.257 -14.726 1.00 68.81 82 ASP A O 1
ATOM 670 N N . THR A 1 83 ? -1.105 8.573 -15.981 1.00 65.75 83 THR A N 1
ATOM 671 C CA . THR A 1 83 ? -0.292 8.176 -17.132 1.00 65.75 83 THR A CA 1
ATOM 672 C C . THR A 1 83 ? 0.103 9.356 -18.016 1.00 65.75 83 THR A C 1
ATOM 674 O O . THR A 1 83 ? 0.870 9.160 -18.955 1.00 65.75 83 THR A O 1
ATOM 677 N N . SER A 1 84 ? -0.421 10.559 -17.756 1.00 60.62 84 SER A N 1
ATOM 678 C CA . SER A 1 84 ? -0.251 11.740 -18.609 1.00 60.62 84 SER A CA 1
ATOM 679 C C . SER A 1 84 ? 0.963 12.607 -18.253 1.00 60.62 84 SER A C 1
ATOM 681 O O . SER A 1 84 ? 1.370 13.443 -19.060 1.00 60.62 84 SER A O 1
ATOM 683 N N . GLN A 1 85 ? 1.573 12.414 -17.078 1.00 57.62 85 GLN A N 1
ATOM 684 C CA . GLN A 1 85 ? 2.624 13.302 -16.573 1.00 57.62 85 GLN A CA 1
ATOM 685 C C . GLN A 1 85 ? 4.038 12.713 -16.667 1.00 57.62 85 GLN A C 1
ATOM 687 O O . GLN A 1 85 ? 4.301 11.560 -16.332 1.00 57.62 85 GLN A O 1
ATOM 692 N N . ASN A 1 86 ? 4.988 13.568 -17.059 1.00 54.19 86 ASN A N 1
ATOM 693 C CA . ASN A 1 86 ? 6.421 13.321 -16.916 1.00 54.19 86 ASN A CA 1
ATOM 694 C C . ASN A 1 86 ? 6.869 13.745 -15.508 1.00 54.19 86 ASN A C 1
ATOM 696 O O . ASN A 1 86 ? 7.132 14.921 -15.255 1.00 54.19 86 ASN A O 1
ATOM 700 N N . TYR A 1 87 ? 6.972 12.783 -14.592 1.00 57.62 87 TYR A N 1
ATOM 701 C CA . TYR A 1 87 ? 7.297 12.998 -13.176 1.00 57.62 87 TYR A CA 1
ATOM 702 C C . TYR A 1 87 ? 8.777 13.316 -12.912 1.00 57.62 87 TYR A C 1
ATOM 704 O O . TYR A 1 87 ? 9.451 12.609 -12.169 1.00 57.62 87 TYR A O 1
ATOM 712 N N . LEU A 1 88 ? 9.315 14.386 -13.504 1.00 49.09 88 LEU A N 1
ATOM 713 C CA . LEU A 1 88 ? 10.702 14.798 -13.240 1.00 49.09 88 LEU A CA 1
ATOM 714 C C . LEU A 1 88 ? 10.900 15.413 -11.842 1.00 49.09 88 LEU A C 1
ATOM 716 O O . LEU A 1 88 ? 12.002 15.359 -11.310 1.00 49.09 88 LEU A O 1
ATOM 720 N N . PHE A 1 89 ? 9.851 16.004 -11.257 1.00 48.97 89 PHE A N 1
ATOM 721 C CA . PHE A 1 89 ? 9.953 16.808 -10.026 1.00 48.97 89 PHE A CA 1
ATOM 722 C C . PHE A 1 89 ? 9.047 16.334 -8.882 1.00 48.97 89 PHE A C 1
ATOM 724 O O . PHE A 1 89 ? 9.141 16.851 -7.770 1.00 48.97 89 PHE A O 1
ATOM 731 N N . ASN A 1 90 ? 8.165 15.367 -9.143 1.00 59.44 90 ASN A N 1
ATOM 732 C CA . ASN A 1 90 ? 7.269 14.799 -8.141 1.00 59.44 90 ASN A CA 1
ATOM 733 C C . ASN A 1 90 ? 7.153 13.281 -8.356 1.00 59.44 90 ASN A C 1
ATOM 735 O O . ASN A 1 90 ? 6.241 12.838 -9.054 1.00 59.44 90 ASN A O 1
ATOM 739 N N . PRO A 1 91 ? 8.113 12.499 -7.839 1.00 65.00 91 PRO A N 1
ATOM 740 C CA . PRO A 1 91 ? 8.154 11.055 -8.033 1.00 65.00 91 PRO A CA 1
ATOM 741 C C . PRO A 1 91 ? 6.883 10.383 -7.493 1.00 65.00 91 PRO A C 1
ATOM 743 O O . PRO A 1 91 ? 6.540 10.521 -6.315 1.00 65.00 91 PRO A O 1
ATOM 746 N N . GLN A 1 92 ? 6.179 9.640 -8.351 1.00 81.00 92 GLN A N 1
ATOM 747 C CA . GLN A 1 92 ? 4.963 8.927 -7.965 1.00 81.00 92 GLN A CA 1
ATOM 748 C C . GLN A 1 92 ? 5.330 7.562 -7.379 1.00 81.00 92 GLN A C 1
ATOM 750 O O . GLN A 1 92 ? 5.896 6.700 -8.053 1.00 81.00 92 GLN A O 1
ATOM 755 N N . TRP A 1 93 ? 5.013 7.369 -6.100 1.00 87.06 93 TRP A N 1
ATOM 756 C CA . TRP A 1 93 ? 5.149 6.075 -5.441 1.00 87.06 93 TRP A CA 1
ATOM 757 C C . TRP A 1 93 ? 3.977 5.184 -5.786 1.00 87.06 93 TRP A C 1
ATOM 759 O O . TRP A 1 93 ? 2.841 5.640 -5.915 1.00 87.06 93 TRP A O 1
ATOM 769 N N . THR A 1 94 ? 4.255 3.897 -5.913 1.00 89.69 94 THR A N 1
ATOM 770 C CA . THR A 1 94 ? 3.271 2.899 -6.308 1.00 89.69 94 THR A CA 1
ATOM 771 C C . THR A 1 94 ? 3.432 1.631 -5.509 1.00 89.69 94 THR A C 1
ATOM 773 O O . THR A 1 94 ? 4.506 1.317 -4.990 1.00 89.69 94 THR A O 1
ATOM 776 N N . ILE A 1 95 ? 2.331 0.903 -5.415 1.00 91.50 95 ILE A N 1
ATOM 777 C CA . ILE A 1 95 ? 2.312 -0.457 -4.913 1.00 91.50 95 ILE A CA 1
ATOM 778 C C . ILE A 1 95 ? 1.602 -1.326 -5.940 1.00 91.50 95 ILE A C 1
ATOM 780 O O . ILE A 1 95 ? 0.585 -0.938 -6.518 1.00 91.50 95 ILE A O 1
ATOM 784 N N . SER A 1 96 ? 2.166 -2.501 -6.170 1.00 91.50 96 SER A N 1
ATOM 785 C CA . SER A 1 96 ? 1.597 -3.522 -7.033 1.00 91.50 96 SER A CA 1
ATOM 786 C C . SER A 1 96 ? 1.458 -4.839 -6.300 1.00 91.50 96 SER A C 1
ATOM 788 O O . SER A 1 96 ? 2.130 -5.091 -5.296 1.00 91.50 96 SER A O 1
ATOM 790 N N . PHE A 1 97 ? 0.559 -5.672 -6.809 1.00 89.81 97 PHE A N 1
ATOM 791 C CA . PHE A 1 97 ? 0.306 -7.000 -6.285 1.00 89.81 97 PHE A CA 1
ATOM 792 C C . PHE A 1 97 ? 0.418 -7.996 -7.426 1.00 89.81 97 PHE A C 1
ATOM 794 O O . PHE A 1 97 ? -0.319 -7.939 -8.412 1.00 89.81 97 PHE A O 1
ATOM 801 N N . ASN A 1 98 ? 1.369 -8.910 -7.290 1.00 86.31 98 ASN A N 1
ATOM 802 C CA . ASN A 1 98 ? 1.524 -10.019 -8.204 1.00 86.31 98 ASN A CA 1
ATOM 803 C C . ASN A 1 98 ? 0.674 -11.186 -7.697 1.00 86.31 98 ASN A C 1
ATOM 805 O O . ASN A 1 98 ? 1.007 -11.814 -6.694 1.00 86.31 98 ASN A O 1
ATOM 809 N N . ARG A 1 99 ? -0.420 -11.473 -8.410 1.00 82.94 99 ARG A N 1
ATOM 810 C CA . ARG A 1 99 ? -1.343 -12.569 -8.079 1.00 82.94 99 ARG A CA 1
ATOM 811 C C . ARG A 1 99 ? -0.682 -13.947 -8.167 1.00 82.94 99 ARG A C 1
ATOM 813 O O . ARG A 1 99 ? -1.029 -14.817 -7.379 1.00 82.94 99 ARG A O 1
ATOM 820 N N . ASN A 1 100 ? 0.276 -14.136 -9.075 1.00 84.00 100 ASN A N 1
ATOM 821 C CA . ASN A 1 100 ? 0.916 -15.435 -9.305 1.00 84.00 100 ASN A CA 1
ATOM 822 C C . ASN A 1 100 ? 1.844 -15.817 -8.148 1.00 84.00 100 ASN A C 1
ATOM 824 O O . ASN A 1 100 ? 1.876 -16.966 -7.728 1.00 84.00 100 ASN A O 1
ATOM 828 N N . THR A 1 101 ? 2.589 -14.844 -7.623 1.00 83.38 101 THR A N 1
ATOM 829 C CA . THR A 1 101 ? 3.518 -15.043 -6.499 1.00 83.38 101 THR A CA 1
ATOM 830 C C . THR A 1 101 ? 2.928 -14.639 -5.151 1.00 83.38 101 THR A C 1
ATOM 832 O O . THR A 1 101 ? 3.605 -14.756 -4.133 1.00 83.38 101 THR A O 1
ATOM 835 N N . ASN A 1 102 ? 1.688 -14.138 -5.133 1.00 85.75 102 ASN A N 1
ATOM 836 C CA . ASN A 1 102 ? 1.027 -13.561 -3.962 1.00 85.75 102 ASN A CA 1
ATOM 837 C C . ASN A 1 102 ? 1.914 -12.535 -3.223 1.00 85.75 102 ASN A C 1
ATOM 839 O O . ASN A 1 102 ? 1.979 -12.505 -1.994 1.00 85.75 102 ASN A O 1
ATOM 843 N N . SER A 1 103 ? 2.646 -11.710 -3.978 1.00 85.12 103 SER A N 1
ATOM 844 C CA . SER A 1 103 ? 3.652 -10.797 -3.430 1.00 85.12 103 SER A CA 1
ATOM 845 C C . SER A 1 103 ? 3.356 -9.346 -3.779 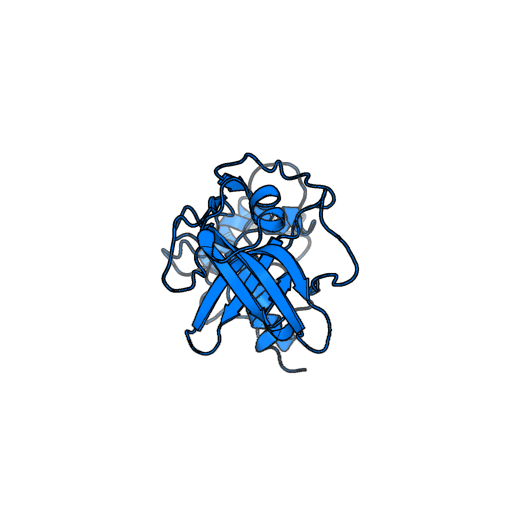1.00 85.12 103 SER A C 1
ATOM 847 O O . SER A 1 103 ? 2.931 -9.033 -4.892 1.00 85.12 103 SER A O 1
ATOM 849 N N . PHE A 1 104 ? 3.659 -8.450 -2.846 1.00 87.88 104 PHE A N 1
ATOM 850 C CA . PHE A 1 104 ? 3.591 -7.011 -3.069 1.00 87.88 104 PHE A CA 1
ATOM 851 C C . PHE A 1 104 ? 4.938 -6.478 -3.533 1.00 87.88 104 PHE A C 1
ATOM 853 O O . PHE A 1 104 ? 5.979 -6.920 -3.051 1.00 87.88 104 PHE A O 1
ATOM 860 N N . LEU A 1 105 ? 4.905 -5.496 -4.423 1.00 89.12 105 LEU A N 1
ATOM 861 C CA . LEU A 1 105 ? 6.090 -4.767 -4.848 1.00 89.12 105 LEU A CA 1
ATOM 862 C C . LEU A 1 105 ? 5.789 -3.276 -4.728 1.00 89.12 105 LEU A C 1
ATOM 864 O O . LEU A 1 105 ? 4.863 -2.766 -5.362 1.00 89.12 105 LEU A O 1
ATOM 868 N N . VAL A 1 106 ? 6.559 -2.600 -3.876 1.00 89.94 106 VAL A N 1
ATOM 869 C CA . VAL A 1 106 ? 6.526 -1.146 -3.708 1.00 89.94 106 VAL A CA 1
ATOM 870 C C . VAL A 1 106 ? 7.642 -0.546 -4.540 1.00 89.94 106 VAL A C 1
ATOM 872 O O . VAL A 1 106 ? 8.772 -1.040 -4.539 1.00 89.94 106 VAL A O 1
ATOM 875 N N . GLY A 1 107 ? 7.325 0.515 -5.265 1.00 88.38 107 GLY A N 1
ATOM 876 C CA . GLY A 1 107 ? 8.306 1.118 -6.135 1.00 88.38 107 GLY A CA 1
ATOM 877 C C . GLY A 1 107 ? 7.991 2.533 -6.552 1.00 88.38 107 GLY A C 1
ATOM 878 O O . GLY A 1 107 ? 6.853 3.004 -6.477 1.00 88.38 107 GLY A O 1
ATOM 879 N N . HIS A 1 108 ? 9.034 3.199 -7.016 1.00 85.00 108 HIS A N 1
ATOM 880 C CA . HIS A 1 108 ? 8.941 4.520 -7.603 1.00 85.00 108 HIS A CA 1
ATOM 881 C C . HIS A 1 108 ? 8.772 4.400 -9.126 1.00 85.00 108 HIS A C 1
ATOM 883 O O . HIS A 1 108 ? 9.472 3.622 -9.774 1.00 85.00 108 HIS A O 1
ATOM 889 N N . VAL A 1 109 ? 7.828 5.147 -9.704 1.00 84.50 109 VAL A N 1
ATOM 890 C CA . VAL A 1 109 ? 7.553 5.127 -11.149 1.00 84.50 109 VAL A CA 1
ATOM 891 C C . VAL A 1 109 ? 8.620 5.898 -11.911 1.00 84.50 109 VAL A C 1
ATOM 893 O O . VAL A 1 109 ? 8.713 7.116 -11.822 1.00 84.50 109 VAL A O 1
ATOM 896 N N . VAL A 1 110 ? 9.388 5.187 -12.734 1.00 81.38 110 VAL A N 1
ATOM 897 C CA . VAL A 1 110 ? 10.451 5.784 -13.553 1.00 81.38 110 VAL A CA 1
ATOM 898 C C . VAL A 1 110 ? 9.902 6.278 -14.893 1.00 81.38 110 VAL A C 1
ATOM 900 O O . VAL A 1 110 ? 10.297 7.337 -15.398 1.00 81.38 110 VAL A O 1
ATOM 903 N N . ILE A 1 111 ? 9.019 5.480 -15.494 1.00 79.94 111 ILE A N 1
ATOM 904 C CA . ILE A 1 111 ? 8.326 5.787 -16.746 1.00 79.94 111 ILE A CA 1
ATOM 905 C C . ILE A 1 111 ? 7.064 4.929 -16.867 1.00 79.94 111 ILE A C 1
ATOM 907 O O . ILE A 1 111 ? 7.064 3.746 -16.522 1.00 79.94 111 ILE A O 1
ATOM 911 N N . THR A 1 112 ? 5.997 5.524 -17.384 1.00 83.94 112 THR A N 1
ATOM 912 C CA . THR A 1 112 ? 4.778 4.832 -17.800 1.00 83.94 112 THR A CA 1
ATOM 913 C C . THR A 1 112 ? 4.788 4.666 -19.315 1.00 83.94 112 THR A C 1
ATOM 915 O O . THR A 1 112 ? 5.158 5.575 -20.058 1.00 83.94 112 THR A O 1
ATOM 918 N N . TYR A 1 113 ? 4.393 3.489 -19.785 1.00 83.75 113 TYR A N 1
ATOM 919 C CA . TYR A 1 113 ? 4.173 3.212 -21.194 1.00 83.75 113 TYR A CA 1
ATOM 920 C C . TYR A 1 113 ? 2.668 3.050 -21.415 1.00 83.75 113 TYR A C 1
ATOM 922 O O . TYR A 1 113 ? 2.096 2.060 -20.945 1.00 83.75 113 TYR A O 1
ATOM 930 N N . PRO A 1 114 ? 2.012 4.001 -22.104 1.00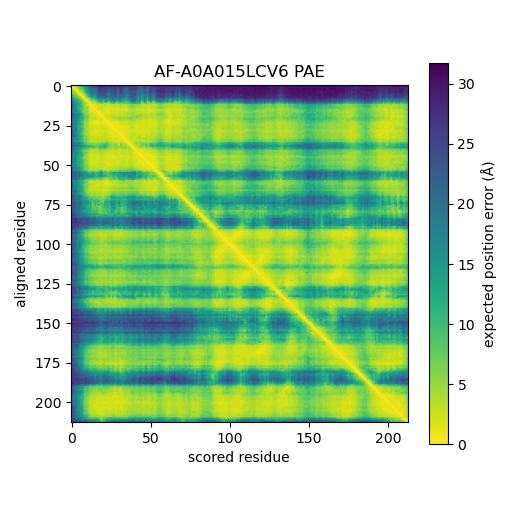 82.25 114 PRO A N 1
ATOM 931 C CA . PRO A 1 114 ? 0.598 3.876 -22.430 1.00 82.25 114 PRO A CA 1
ATOM 932 C C . PRO A 1 114 ? 0.364 2.730 -23.430 1.00 82.25 114 PRO A C 1
ATOM 934 O O . PRO A 1 114 ? 1.281 1.982 -23.796 1.00 82.25 114 PRO A O 1
ATOM 937 N N . ALA A 1 115 ? -0.883 2.578 -23.872 1.00 81.69 115 ALA A N 1
ATOM 938 C CA . ALA A 1 115 ? -1.245 1.620 -24.909 1.00 81.69 115 ALA A CA 1
ATOM 939 C C . ALA A 1 115 ? -0.301 1.731 -26.132 1.00 81.69 115 ALA A C 1
ATOM 941 O O . ALA A 1 115 ? 0.084 2.841 -26.509 1.00 81.69 115 ALA A O 1
ATOM 942 N N . PRO A 1 116 ? 0.095 0.601 -26.749 1.00 83.56 116 PRO A N 1
ATOM 943 C CA . PRO A 1 116 ? -0.410 -0.758 -26.520 1.00 83.56 116 PRO A CA 1
ATOM 944 C C . PRO A 1 116 ? 0.272 -1.510 -25.366 1.00 83.56 116 PRO A C 1
ATOM 946 O O . PRO A 1 116 ? -0.164 -2.601 -25.017 1.00 83.56 116 PRO A O 1
ATOM 949 N N . ARG A 1 117 ? 1.340 -0.955 -24.778 1.00 84.75 117 ARG A N 1
ATOM 950 C CA . ARG A 1 117 ? 2.168 -1.673 -23.804 1.00 84.75 117 ARG A CA 1
ATOM 951 C C . ARG A 1 117 ? 1.502 -1.792 -22.432 1.00 84.75 117 ARG A C 1
ATOM 953 O O . ARG A 1 117 ? 1.579 -2.850 -21.828 1.00 84.75 117 ARG A O 1
ATOM 960 N N . ASN A 1 118 ? 0.836 -0.735 -21.962 1.00 87.38 118 ASN A N 1
ATOM 961 C CA . ASN A 1 118 ? 0.100 -0.711 -20.688 1.00 87.38 118 ASN A CA 1
ATOM 962 C C . ASN A 1 118 ? 0.922 -1.183 -19.468 1.00 87.38 118 ASN A C 1
ATOM 964 O O . ASN A 1 118 ? 0.411 -1.861 -18.574 1.00 87.38 118 ASN A O 1
ATOM 968 N N . GLU A 1 119 ? 2.194 -0.789 -19.405 1.00 88.50 119 GLU A N 1
ATOM 969 C CA . GLU A 1 119 ? 3.123 -1.147 -18.327 1.00 88.50 119 GLU A CA 1
ATOM 970 C C . GLU A 1 119 ? 3.790 0.101 -17.754 1.00 88.50 119 GLU A C 1
ATOM 972 O O . GLU A 1 119 ? 4.013 1.086 -18.456 1.00 88.50 119 GLU A O 1
ATOM 977 N N . ALA A 1 120 ? 4.191 0.041 -16.490 1.00 87.00 120 ALA A N 1
ATOM 978 C CA . ALA A 1 120 ? 5.125 0.991 -15.906 1.00 87.00 120 ALA A CA 1
ATOM 979 C C . ALA A 1 120 ? 6.460 0.303 -15.618 1.00 87.00 120 ALA A C 1
ATOM 981 O O . ALA A 1 120 ? 6.499 -0.840 -15.164 1.00 87.00 120 ALA A O 1
ATOM 982 N N . LEU A 1 121 ? 7.556 1.019 -15.857 1.00 86.31 121 LEU A N 1
ATOM 983 C CA . LEU A 1 121 ? 8.852 0.680 -15.287 1.00 86.31 121 LEU A CA 1
ATOM 984 C C . LEU A 1 121 ? 8.941 1.326 -13.910 1.00 86.31 121 LEU A C 1
ATOM 986 O O . LEU A 1 121 ? 8.877 2.554 -13.792 1.00 86.31 121 LEU A O 1
ATOM 990 N N . ILE A 1 122 ? 9.136 0.504 -12.890 1.00 86.56 122 ILE A N 1
ATOM 991 C CA . ILE A 1 122 ? 9.260 0.964 -11.510 1.00 86.56 122 ILE A CA 1
ATOM 992 C C . ILE A 1 122 ? 10.612 0.551 -10.928 1.00 86.56 122 ILE A C 1
ATOM 994 O O . ILE A 1 122 ? 11.111 -0.539 -11.222 1.00 86.56 122 ILE A O 1
ATOM 998 N N . SER A 1 123 ? 11.219 1.420 -10.118 1.00 86.19 123 SER A N 1
ATOM 999 C CA . SER A 1 123 ? 12.362 1.054 -9.282 1.00 86.19 123 SER A CA 1
ATOM 1000 C C . SER A 1 123 ? 11.844 0.381 -8.017 1.00 86.19 123 SER A C 1
ATOM 1002 O O . SER A 1 123 ? 10.874 0.840 -7.421 1.00 86.19 123 SER A O 1
ATOM 1004 N N . HIS A 1 124 ? 12.434 -0.748 -7.635 1.00 87.31 124 HIS A N 1
ATOM 1005 C CA . HIS A 1 124 ? 11.961 -1.558 -6.516 1.00 87.31 124 HIS A CA 1
ATOM 1006 C C . HIS A 1 124 ? 12.545 -1.066 -5.188 1.00 87.31 124 HIS A C 1
ATOM 1008 O O . HIS A 1 124 ? 13.755 -0.851 -5.066 1.00 87.31 124 HIS A O 1
ATOM 1014 N N . TRP A 1 125 ? 11.681 -0.951 -4.182 1.00 88.44 125 TRP A N 1
ATOM 1015 C CA . TRP A 1 125 ? 12.028 -0.529 -2.832 1.00 88.44 125 TRP A CA 1
ATOM 1016 C C . TRP A 1 125 ? 11.519 -1.529 -1.799 1.00 88.44 125 TRP A C 1
ATOM 1018 O O . TRP A 1 125 ? 10.405 -2.042 -1.900 1.00 88.44 125 TRP A O 1
ATOM 1028 N N . ILE A 1 126 ? 12.350 -1.796 -0.795 1.00 86.38 126 ILE A N 1
ATOM 1029 C CA . ILE A 1 126 ? 12.079 -2.777 0.257 1.00 86.38 126 ILE A CA 1
ATOM 1030 C C . ILE A 1 126 ? 11.820 -2.021 1.555 1.00 86.38 126 ILE A C 1
ATOM 1032 O O . ILE A 1 126 ? 12.543 -1.078 1.881 1.00 86.38 126 ILE A O 1
ATOM 1036 N N . ALA A 1 127 ? 10.784 -2.427 2.288 1.00 84.50 127 ALA A N 1
ATOM 1037 C CA . ALA A 1 127 ? 10.527 -1.893 3.617 1.00 84.50 127 ALA A CA 1
ATOM 1038 C C . ALA A 1 127 ? 11.706 -2.227 4.545 1.00 84.50 127 ALA A C 1
ATOM 1040 O O . ALA A 1 127 ? 12.160 -3.369 4.594 1.00 84.50 127 ALA A O 1
ATOM 1041 N N . SER A 1 128 ? 12.193 -1.239 5.294 1.00 75.19 128 SER A N 1
ATOM 1042 C CA . SER A 1 128 ? 13.325 -1.404 6.221 1.00 75.19 128 SER A CA 1
ATOM 1043 C C . SER A 1 128 ? 13.023 -2.367 7.376 1.00 75.19 128 SER A C 1
ATOM 1045 O O . SER A 1 128 ? 13.928 -2.806 8.078 1.00 75.19 128 SER A O 1
ATOM 1047 N N . SER A 1 129 ? 11.745 -2.682 7.583 1.00 72.00 129 SER A N 1
ATOM 1048 C CA . SER A 1 129 ? 11.248 -3.600 8.597 1.00 72.00 129 SER A CA 1
ATOM 1049 C C . SER A 1 129 ? 10.224 -4.548 7.986 1.00 72.00 129 SER A C 1
ATOM 1051 O O . SER A 1 129 ? 9.550 -4.218 7.011 1.00 72.00 129 SER A O 1
ATOM 1053 N N . VAL A 1 130 ? 10.074 -5.713 8.614 1.00 66.88 130 VAL A N 1
ATOM 1054 C CA . VAL A 1 130 ? 8.990 -6.664 8.329 1.00 66.88 130 VAL A CA 1
ATOM 1055 C C . VAL A 1 130 ? 7.635 -6.107 8.791 1.00 66.88 130 VAL A C 1
ATOM 1057 O O . VAL A 1 130 ? 6.587 -6.584 8.360 1.00 66.88 130 VAL A O 1
ATOM 1060 N N . ASP A 1 131 ? 7.642 -5.096 9.664 1.00 73.69 131 ASP A N 1
ATOM 1061 C CA . ASP A 1 131 ? 6.425 -4.499 10.190 1.00 73.69 131 ASP A CA 1
ATOM 1062 C C . ASP A 1 131 ? 5.742 -3.566 9.176 1.00 73.69 131 ASP A C 1
ATOM 1064 O O . ASP A 1 131 ? 6.254 -2.504 8.817 1.00 73.69 131 ASP A O 1
ATOM 1068 N N . ASP A 1 132 ? 4.531 -3.951 8.774 1.00 76.62 132 ASP A N 1
ATOM 1069 C CA . ASP A 1 132 ? 3.668 -3.217 7.848 1.00 76.62 132 ASP A CA 1
ATOM 1070 C C . ASP A 1 132 ? 3.190 -1.858 8.391 1.00 76.62 132 ASP A C 1
ATOM 1072 O O . ASP A 1 132 ? 2.583 -1.081 7.650 1.00 76.62 132 ASP A O 1
ATOM 1076 N N . LEU A 1 133 ? 3.434 -1.556 9.668 1.00 74.69 133 LEU A N 1
ATOM 1077 C CA . LEU A 1 133 ? 3.143 -0.247 10.256 1.00 74.69 133 LEU A CA 1
ATOM 1078 C C . LEU A 1 133 ? 4.128 0.834 9.844 1.00 74.69 133 LEU A C 1
ATOM 1080 O O . LEU A 1 133 ? 3.778 2.020 9.828 1.00 74.69 133 LEU A O 1
ATOM 1084 N N . LEU A 1 134 ? 5.359 0.434 9.536 1.00 74.94 134 LEU A N 1
ATOM 1085 C CA . LEU A 1 134 ? 6.375 1.366 9.104 1.00 74.94 134 LEU A CA 1
ATOM 1086 C C . LEU A 1 134 ? 6.188 1.685 7.626 1.00 74.94 134 LEU A C 1
ATOM 1088 O O . LEU A 1 134 ? 5.620 0.938 6.829 1.00 74.94 134 LEU A O 1
ATOM 1092 N N . SER A 1 135 ? 6.645 2.874 7.281 1.00 80.88 135 SER A N 1
ATOM 1093 C CA . SER A 1 135 ? 6.593 3.411 5.928 1.00 80.88 135 SER A CA 1
ATOM 1094 C C . SER A 1 135 ? 7.988 3.832 5.480 1.00 80.88 135 SER A C 1
ATOM 1096 O O . SER A 1 135 ? 8.112 4.758 4.681 1.00 80.88 135 SER A O 1
ATOM 1098 N N . ASP A 1 136 ? 9.007 3.212 6.075 1.00 85.00 136 ASP A N 1
ATOM 1099 C CA . ASP A 1 136 ? 10.412 3.432 5.772 1.00 85.00 136 ASP A CA 1
ATOM 1100 C C . ASP A 1 136 ? 10.848 2.415 4.735 1.00 85.00 136 ASP A C 1
ATOM 1102 O O . ASP A 1 136 ? 10.726 1.207 4.946 1.00 85.00 136 ASP A O 1
ATOM 1106 N N . PHE A 1 137 ? 11.361 2.912 3.620 1.00 86.00 137 PHE A N 1
ATOM 1107 C CA . PHE A 1 137 ? 11.799 2.085 2.509 1.00 86.00 137 PHE A CA 1
ATOM 1108 C C . PHE A 1 137 ? 13.227 2.424 2.126 1.00 86.00 137 PHE A C 1
ATOM 1110 O O . PHE A 1 137 ? 13.639 3.577 2.200 1.00 86.00 137 PHE A O 1
ATOM 1117 N N . THR A 1 138 ? 13.962 1.423 1.659 1.00 87.38 138 THR A N 1
ATOM 1118 C CA . THR A 1 138 ? 15.304 1.572 1.088 1.00 87.38 138 THR A CA 1
ATOM 1119 C C . THR A 1 138 ? 15.340 1.003 -0.323 1.00 87.38 138 THR A C 1
ATOM 1121 O O . THR A 1 138 ? 14.563 0.108 -0.677 1.00 87.38 138 THR A O 1
ATOM 1124 N N . ALA A 1 139 ? 16.228 1.545 -1.154 1.00 85.75 139 ALA A N 1
ATOM 1125 C CA . ALA A 1 139 ? 16.367 1.100 -2.532 1.00 85.75 139 ALA A CA 1
ATOM 1126 C C . ALA A 1 139 ? 16.852 -0.357 -2.575 1.00 85.75 139 ALA A C 1
ATOM 1128 O O . ALA A 1 139 ? 17.882 -0.706 -1.985 1.00 85.75 139 ALA A O 1
ATOM 1129 N N . CYS A 1 140 ? 16.139 -1.210 -3.315 1.00 85.31 140 CYS A N 1
ATOM 1130 C CA . CYS A 1 140 ? 16.535 -2.601 -3.480 1.00 85.31 140 CYS A CA 1
ATOM 1131 C C . CYS A 1 140 ? 17.886 -2.690 -4.210 1.00 85.31 140 CYS A C 1
ATOM 1133 O O . CYS A 1 140 ? 18.058 -2.155 -5.310 1.00 85.31 140 CYS A O 1
ATOM 1135 N N . GLN A 1 141 ? 18.840 -3.410 -3.611 1.00 80.94 141 GLN A N 1
ATOM 1136 C CA . GLN A 1 141 ? 20.183 -3.602 -4.175 1.00 80.94 141 GLN A CA 1
ATOM 1137 C C . GLN A 1 141 ? 20.257 -4.705 -5.246 1.00 80.94 141 GLN A C 1
ATOM 1139 O O . GLN A 1 141 ? 21.295 -4.854 -5.885 1.00 80.94 141 GLN A O 1
ATOM 1144 N N . GLY A 1 142 ? 19.159 -5.434 -5.471 1.00 77.19 142 GLY A N 1
ATOM 1145 C CA . GLY A 1 142 ? 19.038 -6.519 -6.444 1.00 77.19 142 GLY A CA 1
ATOM 1146 C C . GLY A 1 142 ? 18.232 -7.681 -5.865 1.00 77.19 142 GLY A C 1
ATOM 1147 O O . GLY A 1 142 ? 18.650 -8.295 -4.889 1.00 77.19 142 GLY A O 1
ATOM 1148 N N . CYS A 1 143 ? 17.069 -7.977 -6.447 1.00 75.38 143 CYS A N 1
ATOM 1149 C CA . CYS A 1 143 ? 16.253 -9.144 -6.098 1.00 75.38 143 CYS A CA 1
ATOM 1150 C C . CYS A 1 143 ? 15.933 -9.980 -7.347 1.00 75.38 143 CYS A C 1
ATOM 1152 O O . CYS A 1 143 ? 16.233 -9.570 -8.466 1.00 75.38 143 CYS A O 1
ATOM 1154 N N . ALA A 1 144 ? 15.292 -11.139 -7.172 1.00 66.50 144 ALA A N 1
ATOM 1155 C CA . ALA A 1 144 ? 14.922 -12.030 -8.277 1.00 66.50 144 ALA A CA 1
ATOM 1156 C C . ALA A 1 144 ? 14.001 -11.375 -9.331 1.00 66.50 144 ALA A C 1
ATOM 1158 O O . ALA A 1 144 ? 13.982 -11.800 -10.480 1.00 66.50 144 ALA A O 1
ATOM 1159 N N . SER A 1 145 ? 13.270 -10.320 -8.959 1.00 64.06 145 SER A N 1
ATOM 1160 C CA . SER A 1 145 ? 12.397 -9.550 -9.857 1.00 64.06 145 SER A CA 1
ATOM 1161 C C . SER A 1 145 ? 13.144 -8.490 -10.685 1.00 64.06 145 SER A C 1
ATOM 1163 O O . SER A 1 145 ? 12.507 -7.715 -11.403 1.00 64.06 145 SER A O 1
ATOM 1165 N N . ALA A 1 146 ? 14.472 -8.398 -10.548 1.00 63.38 146 ALA A N 1
ATOM 1166 C CA . ALA A 1 146 ? 15.273 -7.319 -11.110 1.00 63.38 146 ALA A CA 1
ATOM 1167 C C . ALA A 1 146 ? 15.601 -7.523 -12.593 1.00 63.38 146 ALA A C 1
ATOM 1169 O O . ALA A 1 146 ? 16.278 -8.469 -12.989 1.00 63.38 146 ALA A O 1
ATOM 1170 N N . ILE A 1 147 ? 15.244 -6.525 -13.390 1.00 63.12 147 ILE A N 1
ATOM 1171 C CA . ILE A 1 147 ? 15.943 -6.174 -14.620 1.00 63.12 147 ILE A CA 1
ATOM 1172 C C . ILE A 1 147 ? 17.229 -5.450 -14.201 1.00 63.12 147 ILE A C 1
ATOM 1174 O O . ILE A 1 147 ? 17.180 -4.478 -13.440 1.00 63.12 147 ILE A O 1
ATOM 1178 N N . SER A 1 148 ? 18.386 -5.933 -14.663 1.00 56.84 148 SER A N 1
ATOM 1179 C CA . SER A 1 148 ? 19.679 -5.329 -14.321 1.00 56.84 148 SER A CA 1
ATOM 1180 C C . SER A 1 148 ? 19.744 -3.873 -14.785 1.00 56.84 148 SER A C 1
ATOM 1182 O O . SER A 1 148 ? 19.438 -3.578 -15.941 1.00 56.84 148 SER A O 1
ATOM 1184 N N . ARG A 1 149 ? 20.257 -2.974 -13.934 1.00 57.53 149 ARG A N 1
ATOM 1185 C CA . ARG A 1 149 ? 20.537 -1.563 -14.273 1.00 57.53 149 ARG A CA 1
ATOM 1186 C C . ARG A 1 149 ? 21.348 -1.400 -15.566 1.00 57.53 149 ARG A C 1
ATOM 1188 O O . ARG A 1 149 ? 21.176 -0.406 -16.261 1.00 57.53 149 ARG A O 1
ATOM 1195 N N . SER A 1 150 ? 22.207 -2.368 -15.902 1.00 50.59 150 SER A N 1
ATOM 1196 C CA . SER A 1 150 ? 23.008 -2.356 -17.137 1.00 50.59 150 SER A CA 1
ATOM 1197 C C . SER A 1 150 ? 22.180 -2.508 -18.418 1.00 50.59 150 SER A C 1
ATOM 1199 O O . SER A 1 150 ? 22.627 -2.085 -19.479 1.00 50.59 150 SER A O 1
ATOM 1201 N N . SER A 1 151 ? 20.979 -3.081 -18.324 1.00 53.03 151 SER A N 1
ATOM 1202 C CA . SER A 1 151 ? 20.036 -3.228 -19.442 1.00 53.03 151 SER A CA 1
ATOM 1203 C C . SER A 1 151 ? 19.096 -2.026 -19.602 1.00 53.03 151 SER A C 1
ATOM 1205 O O . SER A 1 151 ? 18.290 -1.970 -20.530 1.00 53.03 151 SER A O 1
ATOM 1207 N N . THR A 1 152 ? 19.219 -1.037 -18.714 1.00 57.97 152 THR A N 1
ATOM 1208 C CA . THR A 1 152 ? 18.353 0.137 -18.652 1.00 57.97 152 THR A CA 1
ATOM 1209 C C . THR A 1 152 ? 19.047 1.343 -19.299 1.00 57.97 152 THR A C 1
ATOM 1211 O O . THR A 1 152 ? 20.229 1.596 -19.077 1.00 57.97 152 THR A O 1
ATOM 1214 N N . SER A 1 153 ? 18.317 2.114 -20.114 1.00 62.06 153 SER A N 1
ATOM 1215 C CA . SER A 1 153 ? 18.864 3.265 -20.856 1.00 62.06 153 SER A CA 1
ATOM 1216 C C . SER A 1 153 ? 19.593 4.283 -19.958 1.00 62.06 153 SER A C 1
ATOM 1218 O O . SER A 1 153 ? 19.154 4.575 -18.843 1.00 62.06 153 SER A O 1
ATOM 1220 N N . LYS A 1 154 ? 20.658 4.914 -20.479 1.00 65.06 154 LYS A N 1
ATOM 1221 C CA . LYS A 1 154 ? 21.440 5.970 -19.796 1.00 65.06 154 LYS A CA 1
ATOM 1222 C C . LYS A 1 154 ? 20.570 7.111 -19.245 1.00 65.06 154 LYS A C 1
ATOM 1224 O O . LYS A 1 154 ? 20.906 7.702 -18.223 1.00 65.06 154 LYS A O 1
ATOM 1229 N N . THR A 1 155 ? 19.445 7.416 -19.892 1.00 62.69 155 THR A N 1
ATOM 1230 C CA . THR A 1 155 ? 18.486 8.441 -19.444 1.00 62.69 155 THR A CA 1
ATOM 1231 C C . THR A 1 155 ? 17.707 8.026 -18.197 1.00 62.69 155 THR A C 1
ATOM 1233 O O . THR A 1 155 ? 17.382 8.878 -17.378 1.00 62.69 155 THR A O 1
ATOM 1236 N N . LEU A 1 156 ? 17.432 6.732 -18.029 1.00 64.38 156 LEU A N 1
ATOM 1237 C CA . LEU A 1 156 ? 16.737 6.177 -16.862 1.00 64.38 156 LEU A CA 1
ATOM 1238 C C . LEU A 1 156 ? 17.688 6.068 -15.663 1.00 64.38 156 LEU A C 1
ATOM 1240 O O . LEU A 1 156 ? 17.294 6.362 -14.541 1.00 64.38 156 LEU A O 1
ATOM 1244 N N . ILE A 1 157 ? 18.969 5.770 -15.910 1.00 62.22 157 ILE A N 1
ATOM 1245 C CA . ILE A 1 157 ? 20.026 5.778 -14.883 1.00 62.22 157 ILE A CA 1
ATOM 1246 C C . ILE A 1 157 ? 20.169 7.165 -14.235 1.00 62.22 157 ILE A C 1
ATOM 1248 O O . ILE A 1 157 ? 20.376 7.249 -13.029 1.00 62.22 157 ILE A O 1
ATOM 1252 N N . LYS A 1 158 ? 20.004 8.253 -15.003 1.00 65.81 158 LYS A N 1
ATOM 1253 C CA . LYS A 1 158 ? 20.000 9.624 -14.458 1.00 65.81 158 LYS A CA 1
ATOM 1254 C C . LYS A 1 158 ? 18.790 9.934 -13.569 1.00 65.81 158 LYS A C 1
ATOM 1256 O O . LYS A 1 158 ? 18.888 10.827 -12.739 1.00 65.81 158 LYS A O 1
ATOM 1261 N N . ARG A 1 159 ? 17.657 9.244 -13.753 1.00 65.81 159 ARG A N 1
ATOM 1262 C CA . ARG A 1 159 ? 16.432 9.452 -12.954 1.00 65.81 159 ARG A CA 1
ATOM 1263 C C . ARG A 1 159 ? 16.456 8.702 -11.620 1.00 65.81 159 ARG A C 1
ATOM 1265 O O . ARG A 1 159 ? 15.716 9.071 -10.720 1.00 65.81 159 ARG A O 1
ATOM 1272 N N . CYS A 1 160 ? 17.294 7.673 -11.519 1.00 70.50 160 CYS A N 1
ATOM 1273 C CA . CYS A 1 160 ? 17.378 6.753 -10.389 1.00 70.50 160 CYS A CA 1
ATOM 1274 C C . CYS A 1 160 ? 18.855 6.521 -10.021 1.00 70.50 160 CYS A C 1
ATOM 1276 O O . CYS A 1 160 ? 19.481 5.578 -10.531 1.00 70.50 160 CYS A O 1
ATOM 1278 N N . PRO A 1 161 ? 19.470 7.417 -9.224 1.00 65.94 161 PRO A N 1
ATOM 1279 C CA . PRO A 1 161 ? 20.895 7.342 -8.919 1.00 65.94 161 PRO A CA 1
ATOM 1280 C C . PRO A 1 161 ? 21.220 6.194 -7.951 1.00 65.94 161 PRO A C 1
ATOM 1282 O O . PRO A 1 161 ? 22.254 5.535 -8.127 1.00 65.94 161 PRO A O 1
ATOM 1285 N N . SER A 1 162 ? 20.334 5.913 -6.991 1.00 69.00 162 SER A N 1
ATOM 1286 C CA . SER A 1 162 ? 20.541 4.941 -5.911 1.00 69.00 162 SER A CA 1
ATOM 1287 C C . SER A 1 162 ? 19.980 3.552 -6.230 1.00 69.00 162 SER A C 1
ATOM 1289 O O . SER A 1 162 ? 20.480 2.546 -5.718 1.00 69.00 162 SER A O 1
ATOM 1291 N N . GLU A 1 163 ? 18.981 3.464 -7.108 1.00 77.62 163 GLU A N 1
ATOM 1292 C CA . GLU A 1 163 ? 18.266 2.223 -7.379 1.00 77.62 163 GLU A CA 1
ATOM 1293 C C . GLU A 1 163 ? 18.969 1.346 -8.422 1.00 77.62 163 GLU A C 1
ATOM 1295 O O . GLU A 1 163 ? 19.427 1.800 -9.476 1.00 77.62 163 GLU A O 1
ATOM 1300 N N . LYS A 1 164 ? 19.041 0.042 -8.129 1.00 77.56 164 LYS A N 1
ATOM 1301 C CA . LYS A 1 164 ? 19.665 -0.967 -9.005 1.00 77.56 164 LYS A CA 1
ATOM 1302 C C . LYS A 1 164 ? 18.687 -2.025 -9.509 1.00 77.56 164 LYS A C 1
ATOM 1304 O O . LYS A 1 164 ? 19.016 -2.750 -10.443 1.00 77.56 164 LYS A O 1
ATOM 1309 N N . CYS A 1 165 ? 17.508 -2.107 -8.899 1.00 83.06 165 CYS A N 1
ATOM 1310 C CA . CYS A 1 165 ? 16.486 -3.096 -9.197 1.00 83.06 165 CYS A CA 1
ATOM 1311 C C . CYS A 1 165 ? 15.289 -2.423 -9.867 1.00 83.06 165 CYS A C 1
ATOM 1313 O O . CYS A 1 165 ? 14.644 -1.569 -9.259 1.00 83.06 165 CYS A O 1
ATOM 1315 N N . PHE A 1 166 ? 14.978 -2.834 -11.094 1.00 84.75 166 PHE A N 1
ATOM 1316 C CA . PHE A 1 166 ? 13.842 -2.321 -11.855 1.00 84.75 166 PHE A CA 1
ATOM 1317 C C . PHE A 1 166 ? 12.942 -3.463 -12.308 1.00 84.75 166 PHE A C 1
ATOM 1319 O O . PHE A 1 166 ? 13.430 -4.556 -12.583 1.00 84.75 166 PHE A O 1
ATOM 1326 N N . SER A 1 167 ? 11.646 -3.206 -12.428 1.00 85.50 167 SER A N 1
ATOM 1327 C CA . SER A 1 167 ? 10.688 -4.197 -12.919 1.00 85.50 167 SER A CA 1
ATOM 1328 C C . SER A 1 167 ? 9.646 -3.523 -13.803 1.00 85.50 167 SER A C 1
ATOM 1330 O O . SER A 1 167 ? 9.219 -2.402 -13.522 1.00 85.50 167 SER A O 1
ATOM 1332 N N . TYR A 1 168 ? 9.231 -4.210 -14.867 1.00 86.56 168 TYR A N 1
ATOM 1333 C CA . TYR A 1 168 ? 8.019 -3.841 -15.590 1.00 86.56 168 TYR A CA 1
ATOM 1334 C C . TYR A 1 168 ? 6.817 -4.440 -14.876 1.00 86.56 168 TYR A C 1
ATOM 1336 O O . TYR A 1 168 ? 6.822 -5.621 -14.527 1.00 86.56 168 TYR A O 1
ATOM 1344 N N . VAL A 1 169 ? 5.799 -3.619 -14.648 1.00 87.56 169 VAL A N 1
ATOM 1345 C CA . VAL A 1 169 ? 4.559 -4.043 -14.004 1.00 87.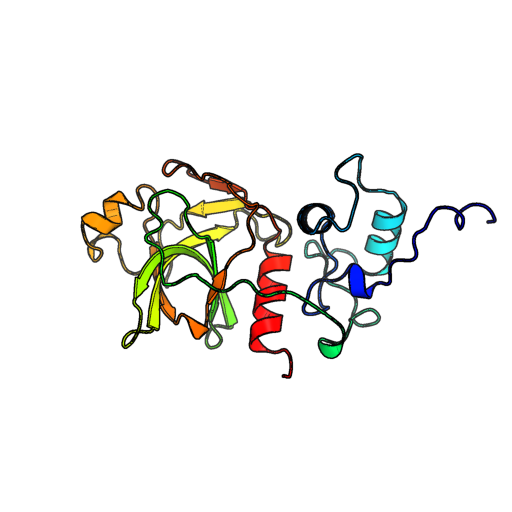56 169 VAL A CA 1
ATOM 1346 C C . VAL A 1 169 ? 3.368 -3.529 -14.815 1.00 87.56 169 VAL A C 1
ATOM 1348 O O . VAL A 1 169 ? 3.359 -2.349 -15.178 1.00 87.56 169 VAL A O 1
ATOM 1351 N N . PRO A 1 170 ? 2.358 -4.374 -15.102 1.00 89.56 170 PRO A N 1
ATOM 1352 C CA . PRO A 1 170 ? 1.140 -3.940 -15.777 1.00 89.56 170 PRO A CA 1
ATOM 1353 C C . PRO A 1 170 ? 0.443 -2.814 -15.011 1.00 89.56 170 PRO A C 1
ATOM 1355 O O . PRO A 1 170 ? 0.295 -2.897 -13.791 1.00 89.56 170 PRO A O 1
ATOM 1358 N N . LEU A 1 171 ? -0.045 -1.793 -15.720 1.00 87.06 171 LEU A N 1
ATOM 1359 C CA . LEU A 1 171 ? -0.773 -0.671 -15.110 1.00 87.06 171 LEU A CA 1
ATOM 1360 C C . LEU A 1 171 ? -2.042 -1.134 -14.378 1.00 87.06 171 LEU A C 1
ATOM 1362 O O . LEU A 1 171 ? -2.400 -0.557 -13.359 1.00 87.06 171 LEU A O 1
ATOM 1366 N N . SER A 1 172 ? -2.675 -2.218 -14.838 1.00 87.31 172 SER A N 1
ATOM 1367 C CA . SER A 1 172 ? -3.822 -2.844 -14.165 1.00 87.31 172 SER A CA 1
ATOM 1368 C C . SER A 1 172 ? -3.483 -3.415 -12.789 1.00 87.31 172 SER A C 1
ATOM 1370 O O . SER A 1 172 ? -4.375 -3.620 -11.973 1.00 87.31 172 SER A O 1
ATOM 1372 N N . ASN A 1 173 ? -2.205 -3.712 -12.536 1.00 88.19 173 ASN A N 1
ATOM 1373 C CA . ASN A 1 173 ? -1.750 -4.327 -11.295 1.00 88.19 173 ASN A CA 1
ATOM 1374 C C . ASN A 1 173 ? -1.232 -3.293 -10.283 1.00 88.19 173 ASN A C 1
ATOM 1376 O O . ASN A 1 173 ? -0.737 -3.667 -9.216 1.00 88.19 173 ASN A O 1
ATOM 1380 N N . LEU A 1 174 ? -1.309 -2.010 -10.634 1.00 87.62 174 LEU A N 1
ATOM 1381 C CA . LEU A 1 174 ? -0.664 -0.905 -9.952 1.00 87.62 174 LEU A CA 1
ATOM 1382 C C . LEU A 1 174 ? -1.692 0.112 -9.463 1.00 87.62 174 LEU A C 1
ATOM 1384 O O . LEU A 1 174 ? -2.571 0.542 -10.204 1.00 87.62 174 LEU A O 1
ATOM 1388 N N . ILE A 1 175 ? -1.496 0.584 -8.237 1.00 89.62 175 ILE A N 1
ATOM 1389 C CA . ILE A 1 175 ? -2.153 1.796 -7.742 1.00 89.62 175 ILE A CA 1
ATOM 1390 C C . ILE A 1 175 ? -1.105 2.773 -7.223 1.00 89.62 175 ILE A C 1
ATOM 1392 O O . ILE A 1 175 ? 0.029 2.392 -6.901 1.00 89.62 175 ILE A O 1
ATOM 1396 N N . CYS A 1 176 ? -1.498 4.036 -7.083 1.00 88.06 176 CYS A N 1
ATOM 1397 C CA . CYS A 1 176 ? -0.665 4.996 -6.376 1.00 88.06 176 CYS A CA 1
ATOM 1398 C C . CYS A 1 176 ? -0.528 4.597 -4.918 1.00 88.06 176 CYS A C 1
ATOM 1400 O O . CYS A 1 176 ? -1.521 4.372 -4.223 1.00 88.06 176 CYS A O 1
ATOM 1402 N N . TYR A 1 177 ? 0.705 4.609 -4.433 1.00 87.00 177 TYR A N 1
ATOM 1403 C CA . TYR A 1 177 ? 0.947 4.612 -3.009 1.00 87.00 177 TYR A CA 1
ATOM 1404 C C . TYR A 1 177 ? 0.485 5.972 -2.458 1.00 87.00 177 TYR A C 1
ATOM 1406 O O . TYR A 1 177 ? 0.950 7.007 -2.943 1.00 87.00 177 TYR A O 1
ATOM 1414 N N . PRO A 1 178 ? -0.412 6.017 -1.460 1.00 79.38 178 PRO A N 1
ATOM 1415 C CA . PRO A 1 178 ? -0.910 7.283 -0.936 1.00 79.38 178 PRO A CA 1
ATOM 1416 C C . PRO A 1 178 ? 0.212 8.113 -0.292 1.00 79.38 178 PRO A C 1
ATOM 1418 O O . PRO A 1 178 ? 0.844 7.703 0.682 1.00 79.38 178 PRO A O 1
ATOM 1421 N N . THR A 1 179 ? 0.461 9.309 -0.816 1.00 77.31 179 THR A N 1
ATOM 1422 C CA . THR A 1 179 ? 1.436 10.265 -0.272 1.00 77.31 179 THR A CA 1
ATOM 1423 C C . THR A 1 179 ? 0.755 11.579 0.089 1.00 77.31 179 THR A C 1
ATOM 1425 O O . THR A 1 179 ? -0.359 11.876 -0.351 1.00 77.31 179 THR A O 1
ATOM 1428 N N . LYS A 1 180 ? 1.390 12.377 0.955 1.00 72.00 180 LYS A N 1
ATOM 1429 C CA . LYS A 1 180 ? 0.914 13.733 1.233 1.00 72.00 180 LYS A CA 1
ATOM 1430 C C . LYS A 1 180 ? 1.027 14.573 -0.046 1.00 72.00 180 LYS A C 1
ATOM 1432 O O . LYS A 1 180 ? 1.998 14.430 -0.788 1.00 72.00 180 LYS A O 1
ATOM 1437 N N . PRO A 1 181 ? 0.088 15.502 -0.286 1.00 63.38 181 PRO A N 1
ATOM 1438 C CA . PRO A 1 181 ? 0.229 16.455 -1.376 1.00 63.38 181 PRO A CA 1
ATOM 1439 C C . PRO A 1 181 ? 1.553 17.216 -1.235 1.00 63.38 181 PRO A C 1
ATOM 1441 O O . PRO A 1 181 ? 1.836 17.747 -0.161 1.00 63.38 181 PRO A O 1
ATOM 1444 N N . ARG A 1 182 ? 2.329 17.305 -2.324 1.00 60.69 182 ARG A N 1
ATOM 1445 C CA . ARG A 1 182 ? 3.567 18.106 -2.424 1.00 60.69 182 ARG A CA 1
ATOM 1446 C C . ARG A 1 182 ? 4.731 17.654 -1.532 1.00 60.69 182 ARG A C 1
ATOM 1448 O O . ARG A 1 182 ? 5.580 18.471 -1.183 1.00 60.69 182 ARG A O 1
ATOM 1455 N N . THR A 1 183 ? 4.819 16.376 -1.170 1.00 57.72 183 THR A N 1
ATOM 1456 C CA . THR A 1 183 ? 6.092 15.842 -0.662 1.00 57.72 183 THR A CA 1
ATOM 1457 C C . THR A 1 183 ? 7.095 15.793 -1.806 1.00 57.72 183 THR A C 1
ATOM 1459 O O . THR A 1 183 ? 7.076 14.858 -2.600 1.00 57.72 183 THR A O 1
ATOM 1462 N N . TYR A 1 184 ? 7.949 16.813 -1.901 1.00 54.66 184 TYR A N 1
ATOM 1463 C CA . TYR A 1 184 ? 9.155 16.746 -2.718 1.00 54.66 184 TYR A CA 1
ATOM 1464 C C . TYR A 1 184 ? 10.042 15.645 -2.150 1.00 54.66 184 TYR A C 1
ATOM 1466 O O . TYR A 1 184 ? 10.335 15.631 -0.954 1.00 54.66 184 TYR A O 1
ATOM 1474 N N . ILE A 1 185 ? 10.438 14.703 -2.995 1.00 54.88 185 ILE A N 1
ATOM 1475 C CA . ILE A 1 185 ? 11.332 13.621 -2.602 1.00 54.88 185 ILE A CA 1
ATOM 1476 C C . ILE A 1 185 ? 12.632 13.870 -3.343 1.00 54.88 185 ILE A C 1
ATOM 1478 O O . ILE A 1 185 ? 12.662 13.931 -4.572 1.00 54.88 185 ILE A O 1
ATOM 1482 N N . HIS A 1 186 ? 13.688 14.094 -2.570 1.00 49.31 186 HIS A N 1
ATOM 1483 C CA . HIS A 1 186 ? 15.020 14.315 -3.105 1.00 49.31 186 HIS A CA 1
ATOM 1484 C C . HIS A 1 186 ? 15.568 13.005 -3.679 1.00 49.31 186 HIS A C 1
ATOM 1486 O O . HIS A 1 186 ? 15.497 11.956 -3.034 1.00 49.31 186 HIS A O 1
ATOM 1492 N N . ALA A 1 187 ? 16.140 13.093 -4.882 1.00 50.50 187 ALA A N 1
ATOM 1493 C CA . ALA A 1 187 ? 16.692 11.967 -5.634 1.00 50.50 187 ALA A CA 1
ATOM 1494 C C . ALA A 1 187 ? 17.860 11.247 -4.923 1.00 50.50 187 ALA A C 1
ATOM 1496 O O . ALA A 1 187 ? 18.158 10.105 -5.257 1.00 50.50 187 ALA A O 1
ATOM 1497 N N . ASP A 1 188 ? 18.477 11.873 -3.915 1.00 53.06 188 ASP A N 1
ATOM 1498 C CA . ASP A 1 188 ? 19.708 11.386 -3.273 1.00 53.06 188 ASP A CA 1
ATOM 1499 C C . ASP A 1 188 ? 19.484 10.628 -1.955 1.00 53.06 188 ASP A C 1
ATOM 1501 O O . ASP A 1 188 ? 20.411 10.421 -1.173 1.00 53.06 188 ASP A O 1
ATOM 1505 N N . THR A 1 189 ? 18.252 10.215 -1.660 1.00 60.59 189 THR A N 1
ATOM 1506 C CA . THR A 1 189 ? 17.949 9.590 -0.368 1.00 60.59 189 THR A CA 1
ATOM 1507 C C . THR A 1 189 ? 18.135 8.066 -0.408 1.00 60.59 189 THR A C 1
ATOM 1509 O O . THR A 1 189 ? 17.518 7.359 -1.202 1.00 60.59 189 THR A O 1
ATOM 1512 N N . CYS A 1 190 ? 19.006 7.537 0.464 1.00 67.56 190 CYS A N 1
ATOM 1513 C CA . CYS A 1 190 ? 19.197 6.089 0.663 1.00 67.56 190 CYS A CA 1
ATOM 1514 C C . CYS A 1 190 ? 17.964 5.407 1.285 1.00 67.56 190 CYS A C 1
ATOM 1516 O O . CYS A 1 190 ? 17.810 4.188 1.187 1.00 67.56 190 CYS A O 1
ATOM 1518 N N . SER A 1 191 ? 17.098 6.194 1.925 1.00 77.31 191 SER A N 1
ATOM 1519 C CA . SER A 1 191 ? 15.826 5.766 2.491 1.00 77.31 191 SER A CA 1
ATOM 1520 C C . SER A 1 191 ? 14.751 6.835 2.309 1.00 77.31 191 SER A C 1
ATOM 1522 O O . SER A 1 191 ? 15.043 8.027 2.274 1.00 77.31 191 SER A O 1
ATOM 1524 N N . VAL A 1 192 ? 13.492 6.414 2.227 1.00 78.94 192 VAL A N 1
ATOM 1525 C CA . VAL A 1 192 ? 12.337 7.311 2.155 1.00 78.94 192 VAL A CA 1
ATOM 1526 C C . VAL A 1 192 ? 11.330 6.965 3.244 1.00 78.94 192 VAL A C 1
ATOM 1528 O O . VAL A 1 192 ? 11.078 5.791 3.508 1.00 78.94 192 VAL A O 1
ATOM 1531 N N . LEU A 1 193 ? 10.722 7.994 3.837 1.00 82.50 193 LEU A N 1
ATOM 1532 C CA . LEU A 1 193 ? 9.585 7.864 4.744 1.00 82.50 193 LEU A CA 1
ATOM 1533 C C . LEU A 1 193 ? 8.306 8.281 4.007 1.00 82.50 193 LEU A C 1
ATOM 1535 O O . LEU A 1 193 ? 8.090 9.462 3.727 1.00 82.50 193 LEU A 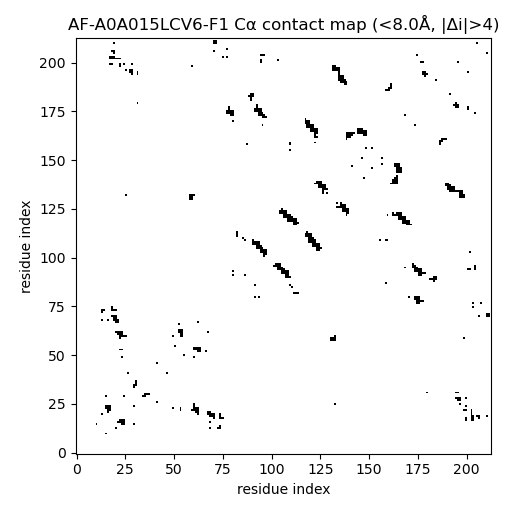O 1
ATOM 1539 N N . LEU A 1 194 ? 7.428 7.322 3.716 1.00 82.94 194 LEU A N 1
ATOM 1540 C CA . LEU A 1 194 ? 6.133 7.588 3.091 1.00 82.94 194 LEU A CA 1
ATOM 1541 C C . LEU A 1 194 ? 5.075 8.037 4.115 1.00 82.94 194 LEU A C 1
ATOM 1543 O O . LEU A 1 194 ? 5.232 7.963 5.339 1.00 82.94 194 LEU A O 1
ATOM 1547 N N . SER A 1 195 ? 3.978 8.593 3.599 1.00 83.69 195 SER A N 1
ATOM 1548 C CA . SER A 1 195 ? 2.978 9.280 4.428 1.00 83.69 195 SER A CA 1
ATOM 1549 C C . SER A 1 195 ? 2.0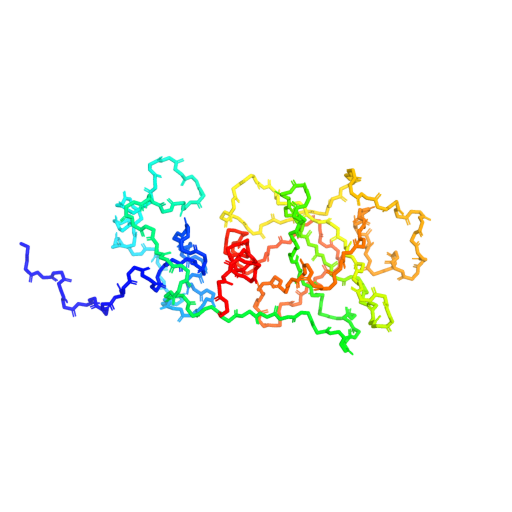11 8.346 5.150 1.00 83.69 195 SER A C 1
ATOM 1551 O O . SER A 1 195 ? 1.473 8.737 6.185 1.00 83.69 195 SER A O 1
ATOM 1553 N N . VAL A 1 196 ? 1.827 7.133 4.633 1.00 87.06 196 VAL A N 1
ATOM 1554 C CA . VAL A 1 196 ? 0.952 6.094 5.189 1.00 87.06 196 VAL A CA 1
ATOM 1555 C C . VAL A 1 196 ? 1.706 4.788 5.377 1.00 87.06 196 VAL A C 1
ATOM 1557 O O . VAL A 1 196 ? 2.716 4.552 4.706 1.00 87.06 196 VAL A O 1
ATOM 1560 N N . SER A 1 197 ? 1.191 3.945 6.266 1.00 89.19 197 SER A N 1
ATOM 1561 C CA . SER A 1 197 ? 1.705 2.602 6.519 1.00 89.19 197 SER A CA 1
ATOM 1562 C C . SER A 1 197 ? 1.598 1.701 5.285 1.00 89.19 197 SER A C 1
ATOM 1564 O O . SER A 1 197 ? 0.687 1.836 4.456 1.00 89.19 197 SER A O 1
ATOM 1566 N N . LEU A 1 198 ? 2.518 0.740 5.180 1.00 88.62 198 LEU A N 1
ATOM 1567 C CA . LEU A 1 198 ? 2.463 -0.289 4.144 1.00 88.62 198 LEU A CA 1
ATOM 1568 C C . LEU A 1 198 ? 1.196 -1.146 4.286 1.00 88.62 198 LEU A C 1
ATOM 1570 O O . LEU A 1 198 ? 0.596 -1.539 3.286 1.00 88.62 198 LEU A O 1
ATOM 1574 N N . GLY A 1 199 ? 0.743 -1.386 5.518 1.00 88.56 199 GLY A N 1
ATOM 1575 C CA . GLY A 1 199 ? -0.492 -2.105 5.818 1.00 88.56 199 GLY A CA 1
ATOM 1576 C C . GLY A 1 199 ? -1.729 -1.434 5.221 1.00 88.56 199 GLY A C 1
ATOM 1577 O O . GLY A 1 199 ? -2.569 -2.120 4.631 1.00 88.56 199 GLY A O 1
ATOM 1578 N N . TYR A 1 200 ? -1.824 -0.102 5.301 1.00 87.69 200 TYR A N 1
ATOM 1579 C CA . TYR A 1 200 ? -2.900 0.639 4.645 1.00 87.69 200 TYR A CA 1
ATOM 1580 C C . TYR A 1 200 ? -2.830 0.511 3.120 1.00 87.69 200 TYR A C 1
ATOM 1582 O O . TYR A 1 200 ? -3.832 0.162 2.495 1.00 87.69 200 TYR A O 1
ATOM 1590 N N . ALA A 1 201 ? -1.654 0.727 2.525 1.00 89.31 201 ALA A N 1
ATOM 1591 C CA . ALA A 1 201 ? -1.474 0.643 1.076 1.00 89.31 201 ALA A CA 1
ATOM 1592 C C . ALA A 1 201 ? -1.794 -0.762 0.527 1.00 89.31 201 ALA A C 1
ATOM 1594 O O . ALA A 1 201 ? -2.510 -0.891 -0.466 1.00 89.31 201 ALA A O 1
ATOM 1595 N N . LYS A 1 202 ? -1.345 -1.824 1.213 1.00 89.50 202 LYS A N 1
ATOM 1596 C CA . LYS A 1 202 ? -1.692 -3.220 0.896 1.00 89.50 202 LYS A CA 1
ATOM 1597 C C . LYS A 1 202 ? -3.197 -3.457 0.980 1.00 89.50 202 LYS A C 1
ATOM 1599 O O . LYS A 1 202 ? -3.764 -4.076 0.087 1.00 89.50 202 LYS A O 1
ATOM 1604 N N . SER A 1 203 ? -3.847 -2.964 2.034 1.00 88.50 203 SER A N 1
ATOM 1605 C CA . SER A 1 203 ? -5.296 -3.106 2.214 1.00 88.50 203 SER A CA 1
ATOM 1606 C C . SER A 1 203 ? -6.082 -2.406 1.103 1.00 88.50 203 SER A C 1
ATOM 1608 O O . SER A 1 203 ? -7.007 -2.991 0.547 1.00 88.50 203 SER A O 1
ATOM 1610 N N . LEU A 1 204 ? -5.670 -1.197 0.709 1.00 87.81 204 LEU A N 1
ATOM 1611 C CA . LEU A 1 204 ? -6.271 -0.472 -0.412 1.00 87.81 204 LEU A CA 1
ATOM 1612 C C . LEU A 1 204 ? -6.116 -1.235 -1.737 1.00 87.81 204 LEU A C 1
ATOM 1614 O O . LEU A 1 204 ? -7.065 -1.339 -2.509 1.00 87.81 204 LEU A O 1
ATOM 1618 N N . LEU A 1 205 ? -4.940 -1.817 -1.976 1.00 89.06 205 LEU A N 1
ATOM 1619 C CA . LEU A 1 205 ? -4.671 -2.605 -3.175 1.00 89.06 205 LEU A CA 1
ATOM 1620 C C . LEU A 1 205 ? -5.459 -3.919 -3.220 1.00 89.06 205 LEU A C 1
ATOM 1622 O O . LEU A 1 205 ? -5.994 -4.292 -4.260 1.00 89.06 205 LEU A O 1
ATOM 1626 N N . LEU A 1 206 ? -5.565 -4.619 -2.091 1.00 88.62 206 LEU A N 1
ATOM 1627 C CA . LEU A 1 206 ? -6.387 -5.824 -1.987 1.00 88.62 206 LEU A CA 1
ATOM 1628 C C . LEU A 1 206 ? -7.869 -5.506 -2.184 1.00 88.62 206 LEU A C 1
ATOM 1630 O O . LEU A 1 206 ? -8.560 -6.249 -2.874 1.00 88.62 206 LEU A O 1
ATOM 1634 N N . PHE A 1 207 ? -8.343 -4.387 -1.633 1.00 86.44 207 PHE A N 1
ATOM 1635 C CA . PHE A 1 207 ? -9.693 -3.899 -1.891 1.00 86.44 207 PHE A CA 1
ATOM 1636 C C . PHE A 1 207 ? -9.912 -3.668 -3.392 1.00 86.44 207 PHE A C 1
ATOM 1638 O O . PHE A 1 207 ? -10.877 -4.184 -3.938 1.00 86.44 207 PHE A O 1
ATOM 1645 N N . HIS A 1 208 ? -8.977 -3.021 -4.094 1.00 84.81 208 HIS A N 1
ATOM 1646 C CA . HIS A 1 208 ? -9.079 -2.834 -5.546 1.00 84.81 208 HIS A CA 1
ATOM 1647 C C . HIS A 1 208 ? -9.212 -4.154 -6.332 1.00 84.81 208 HIS A C 1
ATOM 1649 O O . HIS A 1 208 ? -9.979 -4.222 -7.288 1.00 84.81 208 HIS A O 1
ATOM 1655 N N . PHE A 1 209 ? -8.490 -5.208 -5.938 1.00 83.94 209 PHE A N 1
ATOM 1656 C CA . PHE A 1 209 ? -8.491 -6.476 -6.679 1.00 83.94 209 PHE A CA 1
ATOM 1657 C C . PHE A 1 209 ? -9.592 -7.463 -6.306 1.00 83.94 209 PHE A C 1
ATOM 1659 O O . PHE A 1 209 ? -9.893 -8.335 -7.124 1.00 83.94 209 PHE A O 1
ATOM 1666 N N . PHE A 1 210 ? -10.108 -7.388 -5.080 1.00 84.88 210 PHE A N 1
ATOM 1667 C CA . PHE A 1 210 ? -10.973 -8.417 -4.499 1.00 84.88 210 PHE A CA 1
ATOM 1668 C C . PHE A 1 210 ? -12.289 -7.876 -3.934 1.00 84.88 210 PHE A C 1
ATOM 1670 O O . PHE A 1 210 ? -13.110 -8.671 -3.476 1.00 84.88 210 PHE A O 1
ATOM 1677 N N . ALA A 1 211 ? -12.511 -6.559 -3.917 1.00 74.81 211 ALA A N 1
ATOM 1678 C CA . ALA A 1 211 ? -13.833 -6.040 -3.598 1.00 74.81 211 ALA A CA 1
ATOM 1679 C C . ALA A 1 211 ? -14.808 -6.397 -4.736 1.00 74.81 211 ALA A C 1
ATOM 1681 O O . ALA A 1 211 ? -14.469 -6.201 -5.906 1.00 74.81 211 ALA A O 1
ATOM 1682 N N . PRO A 1 212 ? -15.994 -6.942 -4.418 1.00 60.38 212 PRO A N 1
ATOM 1683 C CA . PRO A 1 212 ? -17.046 -7.113 -5.409 1.00 60.38 212 PRO A CA 1
ATOM 1684 C C . PRO A 1 212 ? -17.503 -5.732 -5.905 1.00 60.38 212 PRO A C 1
ATOM 1686 O O . PRO A 1 212 ? -17.673 -4.819 -5.094 1.00 60.38 212 PRO A O 1
ATOM 1689 N N . VAL A 1 213 ? -17.646 -5.597 -7.227 1.00 54.41 213 VAL A N 1
ATOM 1690 C CA . VAL A 1 213 ? -18.242 -4.426 -7.898 1.00 54.41 213 VAL A CA 1
ATOM 1691 C C . VAL A 1 213 ? -19.757 -4.483 -7.769 1.00 54.41 213 VAL A C 1
ATOM 1693 O O . VAL A 1 213 ? -20.302 -5.598 -7.936 1.00 54.41 213 VAL A O 1
#

Foldseek 3Di:
DPPPPPPDPDDDQLNQAFLQQFFGFDPLVCVVVVVDDPDDDDDPVVVVVLVVFADPPPLARTGDPVRRDHNVSHDDDFAADDQPDDPLWPWWWKWFADPVVRDIWIFTFLHADDPPVQKTKTFTWDAPDPRQQFQKIFADPDDPQFDAPVVDDPVSCVSAVRHGGIHIDHSLRMTTDDADPPPGDDNPDRMDGGSGGNSNNVSSSCSSVPPDD

Solvent-accessible surface area (backbone atoms only — not comparable to full-atom values): 12593 Å² total; per-residue (Å²): 144,85,77,77,73,87,77,59,80,86,72,56,69,73,78,50,33,30,40,43,20,52,26,48,54,50,74,62,36,34,39,67,70,61,73,44,74,92,69,83,75,89,52,70,68,56,56,52,48,44,68,70,41,28,42,88,91,46,76,62,34,36,36,30,77,95,70,48,45,66,51,91,73,42,91,66,87,82,55,68,69,71,81,86,65,84,58,86,76,53,72,49,43,30,40,29,58,41,78,91,77,74,40,76,49,38,26,42,56,76,46,72,40,61,82,92,71,41,28,27,39,25,35,38,40,40,61,78,53,93,50,34,64,50,32,42,30,28,55,28,85,62,58,96,72,42,46,56,54,88,82,48,57,76,73,56,49,73,75,39,75,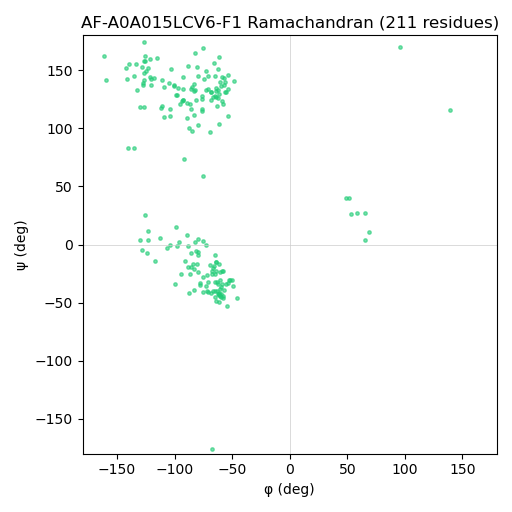76,49,38,13,28,37,80,42,49,49,91,44,44,34,41,40,69,62,60,89,87,66,72,70,70,76,83,56,74,56,47,76,55,55,39,27,45,48,51,49,51,25,47,51,49,28,72,76,68,47,84,130

Radius of gyration: 18.84 Å; Cα contacts (8 Å, |Δi|>4): 363; chains: 1; bounding box: 44×34×62 Å